Protein AF-A0A813F4R8-F1 (afdb_monomer_lite)

Sequence (358 aa):
MAGTELEFRHISHKTVRDTVDANVLAELEFGLLKRYGQELKIGTQEKAVLLDMGIDTLEARQDPMCLEVVVRSLCHSRSVTADYLKFGERFNIKKNILCIGDVGNVESPWAQLIQPALYLFQKEYNIIWIESPSLGKSPQRWLKYGPALIRGALRYLQVKQVNVFAMGTGGTVLLQLLAESPWMLSATHVVYNLDLPKICKTPPMDMVKVEDVIRENEFQLWLLYYNEIDDADGGFDRSQPGPTVMLDTLAKIQVRAEGERRRGRSHQNYDQILVTDQLNLPNVENVQRVVISKMPLYVFSEPLLDAMSRFFFSQPSVFQDDMHNGIIQGMLDFFQARLAESWKTYKTLRPCLSCAYL

Radius of gyration: 21.31 Å; chains: 1; bounding box: 47×79×48 Å

Organism: Polarella glacialis (NCBI:txid89957)

Structure (mmCIF, N/CA/C/O backbone):
data_AF-A0A813F4R8-F1
#
_entry.id   AF-A0A813F4R8-F1
#
loop_
_atom_site.group_PDB
_atom_site.id
_atom_site.type_symbol
_atom_site.label_atom_id
_atom_site.label_alt_id
_atom_site.label_comp_id
_atom_site.label_asym_id
_atom_site.label_entity_id
_atom_site.label_seq_id
_atom_site.pdbx_PDB_ins_code
_atom_site.Cartn_x
_atom_site.Cartn_y
_atom_site.Cartn_z
_atom_site.occupancy
_atom_site.B_iso_or_equiv
_atom_site.auth_seq_id
_atom_site.auth_comp_id
_atom_site.auth_asym_id
_atom_site.auth_atom_id
_atom_site.pdbx_PDB_model_num
ATOM 1 N N . MET A 1 1 ? -14.732 21.835 -10.109 1.00 35.16 1 MET A N 1
ATOM 2 C CA . MET A 1 1 ? -14.112 21.885 -11.450 1.00 35.16 1 MET A CA 1
ATOM 3 C C . MET A 1 1 ? -14.023 20.459 -11.957 1.00 35.16 1 MET A C 1
ATOM 5 O O . MET A 1 1 ? -13.428 19.645 -11.264 1.00 35.16 1 MET A O 1
ATOM 9 N N . ALA A 1 2 ? -14.670 20.131 -13.078 1.00 34.56 2 ALA A N 1
ATOM 10 C CA . ALA A 1 2 ? -14.491 18.832 -13.720 1.00 34.56 2 ALA A CA 1
ATOM 11 C C . ALA A 1 2 ? -13.055 18.791 -14.259 1.00 34.56 2 ALA A C 1
ATOM 13 O O . ALA A 1 2 ? -12.747 19.456 -15.243 1.00 34.56 2 ALA A O 1
ATOM 14 N N . GLY A 1 3 ? -12.150 18.143 -13.524 1.00 51.91 3 GLY A N 1
ATOM 15 C CA . GLY A 1 3 ? -10.767 17.988 -13.960 1.00 51.91 3 GLY A CA 1
ATOM 16 C C . GLY A 1 3 ? -10.745 17.145 -15.227 1.00 51.91 3 GLY A C 1
ATOM 17 O O . GLY A 1 3 ? -11.364 16.083 -15.252 1.00 51.91 3 GLY A O 1
ATOM 18 N N . THR A 1 4 ? -10.074 17.632 -16.267 1.00 61.94 4 THR A N 1
ATOM 19 C CA . THR A 1 4 ? -9.800 16.872 -17.487 1.00 61.94 4 THR A CA 1
ATOM 20 C C . THR A 1 4 ? -9.170 15.542 -17.086 1.00 61.94 4 THR A C 1
ATOM 22 O O . THR A 1 4 ? -8.160 15.522 -16.379 1.00 61.94 4 THR A O 1
ATOM 25 N N . GLU A 1 5 ? -9.822 14.442 -17.446 1.00 76.31 5 GLU A N 1
ATOM 26 C CA . GLU A 1 5 ? -9.390 13.099 -17.075 1.00 76.31 5 GLU A CA 1
ATOM 27 C C . GLU A 1 5 ? -8.094 12.754 -17.822 1.00 76.31 5 GLU A C 1
ATOM 29 O O . GLU A 1 5 ? -7.940 13.098 -18.991 1.00 76.31 5 GLU A O 1
ATOM 34 N N . LEU A 1 6 ? -7.136 12.129 -17.131 1.00 88.19 6 LEU A N 1
ATOM 35 C CA . LEU A 1 6 ? -5.905 11.646 -17.758 1.00 88.19 6 LEU A CA 1
ATOM 36 C C . LEU A 1 6 ? -6.256 10.519 -18.733 1.00 88.19 6 LEU A C 1
ATOM 38 O O . LEU A 1 6 ? -6.892 9.541 -18.339 1.00 88.19 6 LEU A O 1
ATOM 42 N N . GLU A 1 7 ? -5.804 10.630 -19.977 1.00 92.88 7 GLU A N 1
ATOM 43 C CA . GLU A 1 7 ? -5.956 9.566 -20.967 1.00 92.88 7 GLU A CA 1
ATOM 44 C C . GLU A 1 7 ? -4.832 8.545 -20.806 1.00 92.88 7 GLU A C 1
ATOM 46 O O . GLU A 1 7 ? -3.660 8.917 -20.736 1.00 92.88 7 GLU A O 1
ATOM 51 N N . PHE A 1 8 ? -5.184 7.259 -20.756 1.00 94.25 8 PHE A N 1
ATOM 52 C CA . PHE A 1 8 ? -4.223 6.167 -20.611 1.00 94.25 8 PHE A CA 1
ATOM 53 C C . PHE A 1 8 ? -4.142 5.325 -21.880 1.00 94.25 8 PHE A C 1
ATOM 55 O O . PHE A 1 8 ? -5.161 4.907 -22.432 1.00 94.25 8 PHE A O 1
ATOM 62 N N . ARG A 1 9 ? -2.915 5.023 -22.306 1.00 94.19 9 ARG A N 1
ATOM 63 C CA . ARG A 1 9 ? -2.623 4.116 -23.420 1.00 94.19 9 ARG A CA 1
ATOM 64 C C . ARG A 1 9 ? -1.619 3.054 -22.987 1.00 94.19 9 ARG A C 1
ATOM 66 O O . ARG A 1 9 ? -0.599 3.376 -22.390 1.00 94.19 9 ARG A O 1
ATOM 73 N N . HIS A 1 10 ? -1.870 1.792 -23.331 1.00 93.75 10 HIS A N 1
ATOM 74 C CA . HIS A 1 10 ? -0.889 0.719 -23.137 1.00 93.75 10 HIS A CA 1
ATOM 75 C C . HIS A 1 10 ? 0.253 0.827 -24.147 1.00 93.75 10 HIS A C 1
ATOM 77 O O . HIS A 1 10 ? 0.015 0.986 -25.348 1.00 93.75 10 HIS A O 1
ATOM 83 N N . ILE A 1 11 ? 1.485 0.770 -23.644 1.00 95.19 11 ILE A N 1
ATOM 84 C CA . ILE A 1 11 ? 2.707 0.783 -24.453 1.00 95.19 11 ILE A CA 1
ATOM 85 C C . ILE A 1 11 ? 3.240 -0.640 -24.597 1.00 95.19 11 ILE A C 1
ATOM 87 O O . ILE A 1 11 ? 3.531 -1.079 -25.709 1.00 95.19 11 ILE A O 1
ATOM 91 N N . SER A 1 12 ? 3.407 -1.348 -23.480 1.00 93.31 12 SER A N 1
ATOM 92 C CA . SER A 1 12 ? 4.024 -2.671 -23.472 1.00 93.31 12 SER A CA 1
ATOM 93 C C . SER A 1 12 ? 3.619 -3.493 -22.253 1.00 93.31 12 SER A C 1
ATOM 95 O O . SER A 1 12 ? 3.220 -2.958 -21.219 1.00 93.31 12 SER A O 1
ATOM 97 N N . HIS A 1 13 ? 3.746 -4.810 -22.402 1.00 91.06 13 HIS A N 1
ATOM 98 C CA . HIS A 1 13 ? 3.576 -5.798 -21.345 1.00 91.06 13 HIS A CA 1
ATOM 99 C C . HIS A 1 13 ? 4.784 -6.731 -21.343 1.00 91.06 13 HIS A C 1
ATOM 101 O O . HIS A 1 13 ? 5.221 -7.174 -22.408 1.00 91.06 13 HI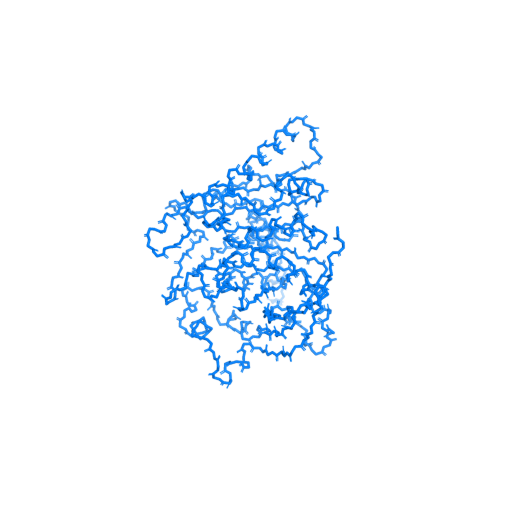S A O 1
ATOM 107 N N . LYS A 1 14 ? 5.302 -7.037 -20.158 1.00 91.75 14 LYS A N 1
ATOM 108 C CA . LYS A 1 14 ? 6.320 -8.066 -19.926 1.00 91.75 14 LYS A CA 1
ATOM 109 C C . LYS A 1 14 ? 6.140 -8.656 -18.535 1.00 91.75 14 LYS A C 1
ATOM 111 O O . LYS A 1 14 ? 5.509 -8.040 -17.683 1.00 91.75 14 LYS A O 1
ATOM 116 N N . THR A 1 15 ? 6.727 -9.808 -18.278 1.00 90.38 15 THR A N 1
ATOM 117 C CA . THR A 1 15 ? 6.846 -10.378 -16.932 1.00 90.38 15 THR A CA 1
ATOM 118 C C . THR A 1 15 ? 8.236 -10.119 -16.349 1.00 90.38 15 THR A C 1
ATOM 120 O O . THR A 1 15 ? 9.166 -9.745 -17.069 1.00 90.38 15 THR A O 1
ATOM 123 N N . VAL A 1 16 ? 8.412 -10.332 -15.041 1.00 88.19 16 VAL A N 1
ATOM 124 C CA . VAL A 1 16 ? 9.757 -10.364 -14.434 1.00 88.19 16 VAL A CA 1
ATOM 125 C C . VAL A 1 16 ? 10.596 -11.490 -15.044 1.00 88.19 16 VAL A C 1
ATOM 127 O O . VAL A 1 16 ? 11.799 -11.347 -15.220 1.00 88.19 16 VAL A O 1
ATOM 130 N N . ARG A 1 17 ? 9.982 -12.614 -15.419 1.00 88.81 17 ARG A N 1
ATOM 131 C CA . ARG A 1 17 ? 10.664 -13.690 -16.143 1.00 88.81 17 ARG A CA 1
ATOM 132 C C . ARG A 1 17 ? 11.246 -13.196 -17.466 1.00 88.81 17 ARG A C 1
ATOM 134 O O . ARG A 1 17 ? 12.426 -13.417 -17.713 1.00 88.81 17 ARG A O 1
ATOM 141 N N . ASP A 1 18 ? 10.474 -12.444 -18.247 1.00 88.31 18 ASP A N 1
ATOM 142 C CA . ASP A 1 18 ? 10.959 -11.882 -19.513 1.00 88.31 18 ASP A CA 1
ATOM 143 C C . ASP A 1 18 ? 12.139 -10.916 -19.300 1.00 88.31 18 ASP A C 1
ATOM 145 O O . ASP A 1 18 ? 13.063 -10.867 -20.114 1.00 88.31 18 ASP A O 1
ATOM 149 N N . THR A 1 19 ? 12.154 -10.151 -18.196 1.00 85.50 19 THR A N 1
ATOM 150 C CA . THR A 1 19 ? 13.291 -9.267 -17.876 1.00 85.50 19 THR A CA 1
ATOM 151 C C . THR A 1 19 ? 14.529 -10.038 -17.418 1.00 85.50 19 THR A C 1
ATOM 153 O O . THR A 1 19 ? 15.645 -9.619 -17.741 1.00 85.50 19 THR A O 1
ATOM 156 N N . VAL A 1 20 ? 14.348 -11.167 -16.720 1.00 82.19 20 VAL A N 1
ATOM 157 C CA . VAL A 1 20 ? 15.424 -12.111 -16.365 1.00 82.19 20 VAL A CA 1
ATOM 158 C C . VAL A 1 20 ? 16.051 -12.695 -17.623 1.00 82.19 20 VAL A C 1
ATOM 160 O O . VAL A 1 20 ? 17.267 -12.617 -17.783 1.00 82.19 20 VAL A O 1
ATOM 163 N N . ASP A 1 21 ? 15.231 -13.233 -18.523 1.00 82.62 21 ASP A N 1
ATOM 164 C CA . ASP A 1 21 ? 15.697 -13.925 -19.726 1.00 82.62 21 ASP A CA 1
ATOM 165 C C . ASP A 1 21 ? 16.421 -12.969 -20.688 1.00 82.62 21 ASP A C 1
ATOM 167 O O . ASP A 1 21 ? 17.386 -13.349 -21.353 1.00 82.62 21 ASP A O 1
ATOM 171 N N . ALA A 1 22 ? 16.025 -11.694 -20.699 1.00 82.38 22 ALA A N 1
ATOM 172 C CA . ALA A 1 22 ? 16.700 -10.642 -21.451 1.00 82.38 22 ALA A CA 1
ATOM 173 C C . ALA A 1 22 ? 17.998 -10.118 -20.790 1.00 82.38 22 ALA A C 1
ATOM 175 O O . ALA A 1 22 ? 18.673 -9.275 -21.380 1.00 82.38 22 ALA A O 1
ATOM 176 N N . ASN A 1 23 ? 18.363 -10.584 -19.586 1.00 72.75 23 ASN A N 1
ATOM 177 C CA . ASN A 1 23 ? 19.458 -10.052 -18.757 1.00 72.75 23 ASN A CA 1
ATOM 178 C C . ASN A 1 23 ? 19.343 -8.541 -18.461 1.00 72.75 23 ASN A C 1
ATOM 180 O O . ASN A 1 23 ? 20.350 -7.841 -18.363 1.00 72.75 23 ASN A O 1
ATOM 184 N N . VAL A 1 24 ? 18.118 -8.029 -18.295 1.00 71.38 24 VAL A N 1
ATOM 185 C CA . VAL A 1 24 ? 17.837 -6.601 -18.015 1.00 71.38 24 VAL A CA 1
ATOM 186 C C . VAL A 1 24 ? 17.332 -6.401 -16.578 1.00 71.38 24 VAL A C 1
ATOM 188 O O . VAL A 1 24 ? 16.624 -5.443 -16.278 1.00 71.38 24 VAL A O 1
ATOM 191 N N . LEU A 1 25 ? 17.661 -7.317 -15.666 1.00 63.00 25 LEU A N 1
ATOM 192 C CA . LEU A 1 25 ? 17.233 -7.217 -14.271 1.00 63.00 25 LEU A CA 1
ATOM 193 C C . LEU A 1 25 ? 17.867 -6.015 -13.580 1.00 63.00 25 LEU A C 1
ATOM 195 O O . LEU A 1 25 ? 19.088 -5.845 -13.592 1.00 63.00 25 LEU A O 1
ATOM 199 N N . ALA A 1 26 ? 17.039 -5.238 -12.885 1.00 70.44 26 ALA A N 1
ATOM 200 C CA . ALA A 1 26 ? 17.556 -4.310 -11.894 1.00 70.44 26 ALA A CA 1
ATOM 201 C C . ALA A 1 26 ? 18.269 -5.099 -10.776 1.00 70.44 26 ALA A C 1
ATOM 203 O O . ALA A 1 26 ? 17.844 -6.199 -10.412 1.00 70.44 26 ALA A O 1
ATOM 204 N N . GLU A 1 27 ? 19.331 -4.530 -10.197 1.00 72.69 27 GLU A N 1
ATOM 205 C CA . GLU A 1 27 ? 20.126 -5.158 -9.124 1.00 72.69 27 GLU A CA 1
ATOM 206 C C . GLU A 1 27 ? 19.245 -5.677 -7.974 1.00 72.69 27 GLU A C 1
ATOM 208 O O . GLU A 1 27 ? 19.459 -6.773 -7.452 1.00 72.69 27 GLU A O 1
ATOM 213 N N . LEU A 1 28 ? 18.196 -4.921 -7.643 1.00 74.81 28 LEU A N 1
ATOM 214 C CA . LEU A 1 28 ? 17.198 -5.295 -6.651 1.00 74.81 28 LEU A CA 1
ATOM 215 C C . LEU A 1 28 ? 16.450 -6.584 -7.016 1.00 74.81 28 LEU A C 1
ATOM 217 O O . LEU A 1 28 ? 16.366 -7.490 -6.194 1.00 74.81 28 LEU A O 1
ATOM 221 N N . GLU A 1 29 ? 15.907 -6.682 -8.230 1.00 76.06 29 GLU A N 1
ATOM 222 C CA . GLU A 1 29 ? 15.118 -7.839 -8.676 1.00 76.06 29 GLU A CA 1
ATOM 223 C C . GLU A 1 29 ? 15.982 -9.107 -8.706 1.00 76.06 29 GLU A C 1
ATOM 225 O O . GLU A 1 29 ? 15.568 -10.169 -8.233 1.00 76.06 29 GLU A O 1
ATOM 230 N N . PHE A 1 30 ? 17.230 -8.980 -9.169 1.00 75.81 30 PHE A N 1
ATOM 231 C CA . PHE A 1 30 ? 18.213 -10.056 -9.081 1.00 75.81 30 PHE A CA 1
ATOM 232 C C . PHE A 1 30 ? 18.488 -10.454 -7.624 1.00 75.81 30 PHE A C 1
ATOM 234 O O . PHE A 1 30 ? 18.492 -11.642 -7.285 1.00 75.81 30 PHE A O 1
ATOM 241 N N . GLY A 1 31 ? 18.674 -9.463 -6.748 1.00 77.19 31 GLY A N 1
ATOM 242 C CA . GLY A 1 31 ? 18.866 -9.655 -5.318 1.00 77.19 31 GLY A CA 1
ATOM 243 C C . GLY A 1 31 ? 17.728 -10.449 -4.676 1.00 77.19 31 GLY A C 1
ATOM 244 O O . GLY A 1 31 ? 17.996 -11.455 -4.016 1.00 77.19 31 GLY A O 1
ATOM 245 N N . LEU A 1 32 ? 16.475 -10.048 -4.914 1.00 80.19 32 LEU A N 1
ATOM 246 C CA . LEU A 1 32 ? 15.274 -10.721 -4.402 1.00 80.19 32 LEU A CA 1
ATOM 247 C C . LEU A 1 32 ? 15.216 -12.195 -4.838 1.00 80.19 32 LEU A C 1
ATOM 249 O O . LEU A 1 32 ? 14.932 -13.087 -4.036 1.00 80.19 32 LEU A O 1
ATOM 253 N N . LEU A 1 33 ? 15.525 -12.472 -6.107 1.00 78.38 33 LEU A N 1
ATOM 254 C CA . LEU A 1 33 ? 15.422 -13.817 -6.674 1.00 78.38 33 LEU A CA 1
ATOM 255 C C . LEU A 1 33 ? 16.577 -14.739 -6.259 1.00 78.38 33 LEU A C 1
ATOM 257 O O . LEU A 1 33 ? 16.370 -15.941 -6.048 1.00 78.38 33 LEU A O 1
ATOM 261 N N . LYS A 1 34 ? 17.801 -14.218 -6.140 1.00 76.00 34 LYS A N 1
ATOM 262 C CA . LYS A 1 34 ? 19.007 -15.052 -6.005 1.00 76.00 34 LYS A CA 1
ATOM 263 C C . LYS A 1 34 ? 19.684 -14.971 -4.647 1.00 76.00 34 LYS A C 1
ATOM 265 O O . LYS A 1 34 ? 20.098 -16.015 -4.151 1.00 76.00 34 LYS A O 1
ATOM 270 N N . ARG A 1 35 ? 19.805 -13.780 -4.061 1.00 78.06 35 ARG A N 1
ATOM 271 C CA . ARG A 1 35 ? 20.709 -13.543 -2.927 1.00 78.06 35 ARG A CA 1
ATOM 272 C C . ARG A 1 35 ? 19.983 -13.401 -1.599 1.00 78.06 35 ARG A C 1
ATOM 274 O O . ARG A 1 35 ? 20.417 -14.013 -0.639 1.00 78.06 35 ARG A O 1
ATOM 281 N N . TYR A 1 36 ? 18.879 -12.659 -1.579 1.00 81.50 36 TYR A N 1
ATOM 282 C CA . TYR A 1 36 ? 18.262 -12.185 -0.338 1.00 81.50 36 TYR A CA 1
ATOM 283 C C . TYR A 1 36 ? 16.968 -12.913 0.045 1.00 81.50 36 TYR A C 1
ATOM 285 O O . TYR A 1 36 ? 16.205 -12.474 0.902 1.00 81.50 36 TYR A O 1
ATOM 293 N N . GLY A 1 37 ? 16.664 -14.018 -0.643 1.00 81.56 37 GLY A N 1
ATOM 294 C CA . GLY A 1 37 ? 15.405 -14.731 -0.441 1.00 81.56 37 GLY A CA 1
ATOM 295 C C . GLY A 1 37 ? 15.259 -15.287 0.977 1.00 81.56 37 GLY A C 1
ATOM 296 O O . GLY A 1 37 ? 14.157 -15.290 1.508 1.00 81.56 37 GLY A O 1
ATOM 297 N N . GLN A 1 38 ? 16.353 -15.721 1.611 1.00 83.75 38 GLN A N 1
ATOM 298 C CA . GLN A 1 38 ? 16.294 -16.240 2.980 1.00 83.75 38 GLN A CA 1
ATOM 299 C C . GLN A 1 38 ? 16.033 -15.122 3.992 1.00 83.75 38 GLN A C 1
ATOM 301 O O . GLN A 1 38 ? 15.130 -15.267 4.813 1.00 83.75 38 GLN A O 1
ATOM 306 N N . GLU A 1 39 ? 16.747 -13.997 3.890 1.00 84.62 39 GLU A N 1
ATOM 307 C CA . GLU A 1 39 ? 16.558 -12.838 4.769 1.00 84.62 39 GLU A CA 1
ATOM 308 C C . GLU A 1 39 ? 15.140 -12.271 4.654 1.00 84.62 39 GLU A C 1
ATOM 310 O O . GLU A 1 39 ? 14.552 -11.863 5.650 1.00 84.62 39 GLU A O 1
ATOM 315 N N . LEU A 1 40 ? 14.556 -12.307 3.453 1.00 84.31 40 LEU A N 1
ATOM 316 C CA . LEU A 1 40 ? 13.206 -11.804 3.194 1.00 84.31 40 LEU A CA 1
ATOM 317 C C . LEU A 1 40 ? 12.098 -12.845 3.382 1.00 84.31 40 LEU A C 1
ATOM 319 O O . LEU A 1 40 ? 10.936 -12.539 3.122 1.00 84.31 40 LEU A O 1
ATOM 323 N N . LYS A 1 41 ? 12.430 -14.074 3.799 1.00 88.00 41 LYS A N 1
ATOM 324 C CA . LYS A 1 41 ? 11.481 -15.200 3.894 1.00 88.00 41 LYS A CA 1
ATOM 325 C C . LYS A 1 41 ? 10.730 -15.467 2.573 1.00 88.00 41 LYS A C 1
ATOM 327 O O . LYS A 1 41 ? 9.569 -15.866 2.571 1.00 88.00 41 LYS A O 1
ATOM 332 N N . ILE A 1 42 ? 11.401 -15.251 1.442 1.00 87.50 42 ILE A N 1
ATOM 333 C CA . ILE A 1 42 ? 10.930 -15.519 0.079 1.00 87.50 42 ILE A CA 1
ATOM 334 C C . ILE A 1 42 ? 11.531 -16.859 -0.376 1.00 87.50 42 ILE A C 1
ATOM 336 O O . ILE A 1 42 ? 12.691 -16.947 -0.803 1.00 87.50 42 ILE A O 1
ATOM 340 N N . GLY A 1 43 ? 10.730 -17.918 -0.269 1.00 88.94 43 GLY A N 1
ATOM 341 C CA . GLY A 1 43 ? 11.082 -19.275 -0.669 1.00 88.94 43 GLY A CA 1
ATOM 342 C C . GLY A 1 43 ? 10.935 -19.524 -2.171 1.00 88.94 43 GLY A C 1
ATOM 343 O O . GLY A 1 43 ? 10.722 -18.622 -2.981 1.00 88.94 43 GLY A O 1
ATOM 344 N N . THR A 1 44 ? 11.078 -20.786 -2.576 1.00 88.44 44 THR A N 1
ATOM 345 C CA . THR A 1 44 ? 11.015 -21.186 -3.993 1.00 88.44 44 THR A CA 1
ATOM 346 C C . THR A 1 44 ? 9.657 -20.876 -4.624 1.00 88.44 44 THR A C 1
ATOM 348 O O . THR A 1 44 ? 9.602 -20.442 -5.774 1.00 88.44 44 THR A O 1
ATOM 351 N N . GLN A 1 45 ? 8.567 -21.071 -3.879 1.00 87.88 45 GLN A N 1
ATOM 352 C CA . GLN A 1 45 ? 7.215 -20.815 -4.370 1.00 87.88 45 GLN A CA 1
ATOM 353 C C . GLN A 1 45 ? 6.972 -19.316 -4.575 1.00 87.88 45 GLN A C 1
ATOM 355 O O . GLN A 1 45 ? 6.440 -18.912 -5.606 1.00 87.88 45 GLN A O 1
ATOM 360 N N . GLU A 1 46 ? 7.403 -18.483 -3.631 1.00 90.00 46 GLU A N 1
ATOM 361 C CA . GLU A 1 46 ? 7.282 -17.028 -3.715 1.00 90.00 46 GLU A CA 1
ATOM 362 C C . GLU A 1 46 ? 8.118 -16.469 -4.871 1.00 90.00 46 GLU A C 1
ATOM 364 O O . GLU A 1 46 ? 7.658 -15.584 -5.587 1.00 90.00 46 GLU A O 1
ATOM 369 N N . LYS A 1 47 ? 9.311 -17.027 -5.114 1.00 89.19 47 LYS A N 1
ATOM 370 C CA . LYS A 1 47 ? 10.135 -16.670 -6.280 1.00 89.19 47 LYS A CA 1
ATOM 371 C C . LYS A 1 47 ? 9.451 -17.016 -7.595 1.00 89.19 47 LYS A C 1
ATOM 373 O O . LYS A 1 47 ? 9.517 -16.219 -8.524 1.00 89.19 47 LYS A O 1
ATOM 378 N N . ALA A 1 48 ? 8.802 -18.177 -7.683 1.00 87.75 48 ALA A N 1
ATOM 379 C CA . ALA A 1 48 ? 8.055 -18.559 -8.879 1.00 87.75 48 ALA A CA 1
ATOM 380 C C . ALA A 1 48 ? 6.917 -17.567 -9.162 1.00 87.75 48 ALA A C 1
ATOM 382 O O . ALA A 1 48 ? 6.799 -17.092 -10.284 1.00 87.75 48 ALA A O 1
ATOM 383 N N . VAL A 1 49 ? 6.165 -17.178 -8.126 1.00 89.31 49 VAL A N 1
ATOM 384 C CA . VAL A 1 49 ? 5.137 -16.128 -8.222 1.00 89.31 49 VAL A CA 1
ATOM 385 C C . VAL A 1 49 ? 5.740 -14.794 -8.666 1.00 89.31 49 VAL A C 1
ATOM 387 O O . VAL A 1 49 ? 5.186 -14.134 -9.537 1.00 89.31 49 VAL A O 1
ATOM 390 N N . LEU A 1 50 ? 6.878 -14.394 -8.093 1.00 89.38 50 LEU A N 1
ATOM 391 C CA . LEU A 1 50 ? 7.524 -13.126 -8.431 1.00 89.38 50 LEU A CA 1
ATOM 392 C C . LEU A 1 50 ? 7.975 -13.077 -9.896 1.00 89.38 50 LEU A C 1
ATOM 394 O O . LEU A 1 50 ? 7.853 -12.033 -10.526 1.00 89.38 50 LEU A O 1
ATOM 398 N N . LEU A 1 51 ? 8.464 -14.194 -10.442 1.00 89.06 51 LEU A N 1
ATOM 399 C CA . LEU A 1 51 ? 8.829 -14.300 -11.859 1.00 89.06 51 LEU A CA 1
ATOM 400 C C . LEU A 1 51 ? 7.627 -14.070 -12.785 1.00 89.06 51 LEU A C 1
ATOM 402 O O . LEU A 1 51 ? 7.791 -13.514 -13.867 1.00 89.06 51 LEU A O 1
ATOM 406 N N . ASP A 1 52 ? 6.430 -14.442 -12.346 1.00 89.00 52 ASP A N 1
ATOM 407 C CA . ASP A 1 52 ? 5.198 -14.295 -13.124 1.00 89.00 52 ASP A CA 1
ATOM 408 C C . ASP A 1 52 ? 4.514 -12.930 -12.904 1.00 89.00 52 ASP A C 1
ATOM 410 O O . ASP A 1 52 ? 3.448 -12.664 -13.463 1.00 89.00 52 ASP A O 1
ATOM 414 N N . MET A 1 53 ? 5.128 -12.032 -12.121 1.00 92.00 53 MET A N 1
ATOM 415 C CA . MET A 1 53 ? 4.639 -10.667 -11.942 1.00 92.00 53 MET A CA 1
ATOM 416 C C . MET A 1 53 ? 4.635 -9.924 -13.278 1.00 92.00 53 MET A C 1
ATOM 418 O O . MET A 1 53 ? 5.676 -9.758 -13.917 1.00 92.00 53 MET A O 1
ATOM 422 N N . GLY A 1 54 ? 3.454 -9.446 -13.670 1.00 91.62 54 GLY A N 1
ATOM 423 C CA . GLY A 1 54 ? 3.272 -8.613 -14.850 1.00 91.62 54 GLY A CA 1
ATOM 424 C C . GLY A 1 54 ? 3.800 -7.204 -14.609 1.00 91.62 54 GLY A C 1
ATOM 425 O O . GLY A 1 54 ? 3.646 -6.650 -13.520 1.00 91.62 54 GLY A O 1
ATOM 426 N N . ILE A 1 55 ? 4.411 -6.629 -15.635 1.00 92.81 55 ILE A N 1
ATOM 427 C CA . ILE A 1 55 ? 4.933 -5.269 -15.691 1.00 92.81 55 ILE A CA 1
ATOM 428 C C . ILE A 1 55 ? 4.353 -4.633 -16.954 1.00 92.81 55 ILE A C 1
ATOM 430 O O . ILE A 1 55 ? 4.813 -4.887 -18.070 1.00 92.81 55 ILE A O 1
ATOM 434 N N . ASP A 1 56 ? 3.330 -3.810 -16.768 1.00 93.06 56 ASP A N 1
ATOM 435 C CA . ASP A 1 56 ? 2.708 -3.031 -17.828 1.00 93.06 56 ASP A CA 1
ATOM 436 C C . ASP A 1 56 ? 3.259 -1.607 -17.815 1.00 93.06 56 ASP A C 1
ATOM 438 O O . ASP A 1 56 ? 3.264 -0.935 -16.780 1.00 93.06 56 ASP A O 1
ATOM 442 N N . THR A 1 57 ? 3.692 -1.123 -18.976 1.00 95.62 57 THR A N 1
ATOM 443 C CA . THR A 1 57 ? 4.032 0.287 -19.168 1.00 95.62 57 THR A CA 1
ATOM 444 C C . THR A 1 57 ? 2.855 0.981 -19.840 1.00 95.62 57 THR A C 1
ATOM 446 O O . THR A 1 57 ? 2.435 0.616 -20.942 1.00 95.62 57 THR A O 1
ATOM 449 N N . LEU A 1 58 ? 2.319 1.993 -19.166 1.00 95.62 58 LEU A N 1
ATOM 450 C CA . LEU A 1 58 ? 1.237 2.843 -19.636 1.00 95.62 58 LEU A CA 1
ATOM 451 C C . LEU A 1 58 ? 1.751 4.262 -19.885 1.00 95.62 58 LEU A C 1
ATOM 453 O O . LEU A 1 58 ? 2.667 4.750 -19.225 1.00 95.62 58 LEU A O 1
ATOM 457 N N . GLU A 1 59 ? 1.107 4.943 -20.816 1.00 95.81 59 GLU A N 1
ATOM 458 C CA . GLU A 1 59 ? 1.288 6.359 -21.091 1.00 95.81 59 GLU A CA 1
ATOM 459 C C . GLU A 1 59 ? 0.083 7.123 -20.545 1.00 95.81 59 GLU A C 1
ATOM 461 O O . GLU A 1 59 ? -1.040 6.849 -20.961 1.00 95.81 59 GLU A O 1
ATOM 466 N N . ALA A 1 60 ? 0.306 8.067 -19.631 1.00 94.56 60 ALA A N 1
ATOM 467 C CA . ALA A 1 60 ? -0.717 8.966 -19.107 1.00 94.56 60 ALA A CA 1
ATOM 468 C C . ALA A 1 60 ? -0.569 10.352 -19.750 1.00 94.56 60 ALA A C 1
ATOM 470 O O . ALA A 1 60 ? 0.476 10.996 -19.607 1.00 94.56 60 ALA A O 1
ATOM 471 N N . ARG A 1 61 ? -1.608 10.826 -20.442 1.00 92.75 61 ARG A N 1
ATOM 472 C CA . ARG A 1 61 ? -1.603 12.093 -21.186 1.00 92.75 61 ARG A CA 1
ATOM 473 C C . ARG A 1 61 ? -2.632 13.085 -20.651 1.00 92.75 61 ARG A C 1
ATOM 475 O O . ARG A 1 61 ? -3.787 12.742 -20.417 1.00 92.75 61 ARG A O 1
ATOM 482 N N . GLN A 1 62 ? -2.196 14.331 -20.504 1.00 87.12 62 GLN A N 1
ATOM 483 C CA . GLN A 1 62 ? -3.029 15.516 -20.308 1.00 87.12 62 GLN A CA 1
ATOM 484 C C . GLN A 1 62 ? -2.267 16.711 -20.883 1.00 87.12 62 GLN A C 1
ATOM 486 O O . GLN A 1 62 ? -1.338 17.188 -20.244 1.00 87.12 62 GLN A O 1
ATOM 491 N N . ASP A 1 63 ? -2.627 17.168 -22.084 1.00 78.88 63 ASP A N 1
ATOM 492 C CA . ASP A 1 63 ? -1.883 18.180 -22.856 1.00 78.88 63 ASP A CA 1
ATOM 493 C C . ASP A 1 63 ? -1.442 19.393 -21.997 1.00 78.88 63 ASP A C 1
ATOM 495 O O . ASP A 1 63 ? -2.296 20.006 -21.345 1.00 78.88 63 ASP A O 1
ATOM 499 N N . PRO A 1 64 ? -0.134 19.741 -21.925 1.00 84.31 64 PRO A N 1
ATOM 500 C CA . PRO A 1 64 ? 1.034 19.182 -22.638 1.00 84.31 64 PRO A CA 1
ATOM 501 C C . PRO A 1 64 ? 1.814 18.093 -21.876 1.00 84.31 64 PRO A C 1
ATOM 503 O O . PRO A 1 64 ? 2.932 17.732 -22.245 1.00 84.31 64 PRO A O 1
ATOM 506 N N . MET A 1 65 ? 1.276 17.588 -20.771 1.00 85.12 65 MET A N 1
ATOM 507 C CA . MET A 1 65 ? 1.905 16.579 -19.925 1.00 85.12 65 MET A CA 1
ATOM 508 C C . MET A 1 65 ? 1.748 15.168 -20.509 1.00 85.12 65 MET A C 1
ATOM 510 O O . MET A 1 65 ? 0.641 14.711 -20.793 1.00 85.12 65 MET A O 1
ATOM 514 N N . CYS A 1 66 ? 2.866 14.450 -20.610 1.00 90.62 66 CYS A N 1
ATOM 515 C CA . CYS A 1 66 ? 2.913 13.028 -20.933 1.00 90.62 66 CYS A CA 1
ATOM 516 C C . CYS A 1 66 ? 3.816 12.323 -19.917 1.00 90.62 66 CYS A C 1
ATOM 518 O O . CYS A 1 66 ? 4.975 12.710 -19.747 1.00 90.62 66 CYS A O 1
ATOM 520 N N . LEU A 1 67 ? 3.28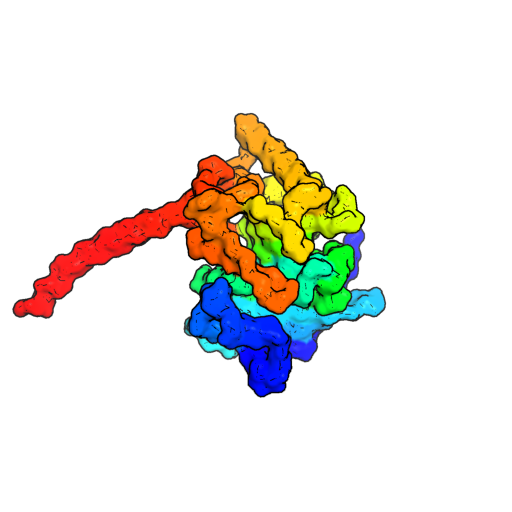2 11.331 -19.207 1.00 93.06 67 LEU A N 1
ATOM 521 C CA . LEU A 1 67 ? 3.986 10.607 -18.153 1.00 93.06 67 LEU A CA 1
ATOM 522 C C . LEU A 1 67 ? 3.971 9.111 -18.434 1.00 93.06 67 LEU A C 1
ATOM 524 O O . LEU A 1 67 ? 2.936 8.539 -18.760 1.00 93.06 67 LEU A O 1
ATOM 528 N N . GLU A 1 68 ? 5.115 8.470 -18.227 1.00 94.94 68 GLU A N 1
ATOM 529 C CA . GLU A 1 68 ? 5.179 7.017 -18.145 1.00 94.94 68 GLU A CA 1
ATOM 530 C C . GLU A 1 68 ? 4.692 6.560 -16.764 1.00 94.94 68 GLU A C 1
ATOM 532 O O . GLU A 1 68 ? 5.101 7.102 -15.726 1.00 94.94 68 GLU A O 1
ATOM 537 N N . VAL A 1 69 ? 3.814 5.562 -16.762 1.00 95.06 69 VAL A N 1
ATOM 538 C CA . VAL A 1 69 ? 3.274 4.907 -15.573 1.00 95.06 69 VAL A CA 1
ATOM 539 C C . VAL A 1 69 ? 3.582 3.424 -15.680 1.00 95.06 69 VAL A C 1
ATOM 541 O O . VAL A 1 69 ? 3.203 2.771 -16.646 1.00 95.06 69 VAL A O 1
ATOM 544 N N . VAL A 1 70 ? 4.262 2.886 -14.677 1.00 94.81 70 VAL A N 1
ATOM 545 C CA . VAL A 1 70 ? 4.568 1.461 -14.581 1.00 94.81 70 VAL A CA 1
ATOM 546 C C . VAL A 1 70 ? 3.581 0.832 -13.612 1.00 94.81 70 VAL A C 1
ATOM 548 O O . VAL A 1 70 ? 3.496 1.230 -12.448 1.00 94.81 70 VAL A O 1
ATOM 551 N N . VAL A 1 71 ? 2.842 -0.162 -14.093 1.00 95.31 71 VAL A N 1
ATOM 552 C CA . VAL A 1 71 ? 1.953 -0.984 -13.279 1.00 95.31 71 VAL A CA 1
ATOM 553 C C . VAL A 1 71 ? 2.599 -2.346 -13.100 1.00 95.31 71 VAL A C 1
ATOM 555 O O . VAL A 1 71 ? 2.814 -3.067 -14.071 1.00 95.31 71 VAL A O 1
ATOM 558 N N . ARG A 1 72 ? 2.892 -2.719 -11.853 1.00 94.69 72 ARG A N 1
ATOM 559 C CA . ARG A 1 72 ? 3.269 -4.100 -11.522 1.00 94.69 72 ARG A CA 1
ATOM 560 C C . ARG A 1 72 ? 2.061 -4.818 -10.960 1.00 94.69 72 ARG A C 1
ATOM 562 O O . ARG A 1 72 ? 1.336 -4.238 -10.153 1.00 94.69 72 ARG A O 1
ATOM 569 N N . SER A 1 73 ? 1.830 -6.059 -11.372 1.00 94.75 73 SER A N 1
ATOM 570 C CA . SER A 1 73 ? 0.661 -6.798 -10.908 1.00 94.75 73 SER A CA 1
ATOM 571 C C . SER A 1 73 ? 0.892 -8.295 -10.729 1.00 94.75 73 SER A C 1
ATOM 573 O O . SER A 1 73 ? 1.529 -8.965 -11.540 1.00 94.75 73 SER A O 1
ATOM 575 N N . LEU A 1 74 ? 0.313 -8.823 -9.652 1.00 93.12 74 LEU A N 1
ATOM 576 C CA . LEU A 1 74 ? 0.124 -10.248 -9.399 1.00 93.12 74 LEU A CA 1
ATOM 577 C C . LEU A 1 74 ? -1.382 -10.510 -9.434 1.00 93.12 74 LEU A C 1
ATOM 579 O O . LEU A 1 74 ? -2.065 -10.378 -8.420 1.00 93.12 74 LEU A O 1
ATOM 583 N N . CYS A 1 75 ? -1.914 -10.781 -10.626 1.00 87.06 75 CYS A N 1
ATOM 584 C CA . CYS A 1 75 ? -3.361 -10.915 -10.867 1.00 87.06 75 CYS A CA 1
ATOM 585 C C . CYS A 1 75 ? -3.730 -12.187 -11.649 1.00 87.06 75 CYS A C 1
ATOM 587 O O . CYS A 1 75 ? -4.846 -12.323 -12.151 1.00 87.06 75 CYS A O 1
ATOM 589 N N . HIS A 1 76 ? -2.790 -13.121 -11.795 1.00 76.50 76 HIS A N 1
ATOM 590 C CA . HIS A 1 76 ? -3.041 -14.388 -12.471 1.00 76.50 76 HIS A CA 1
ATOM 591 C C . HIS A 1 76 ? -3.707 -15.394 -11.518 1.00 76.50 76 HIS A C 1
ATOM 593 O O . HIS A 1 76 ? -3.448 -15.431 -10.311 1.00 76.50 76 HIS A O 1
ATOM 599 N N . SER A 1 77 ? -4.585 -16.237 -12.060 1.00 63.00 77 SER A N 1
ATOM 600 C CA . SER A 1 77 ? -5.137 -17.358 -11.300 1.00 63.00 77 SER A CA 1
ATOM 601 C C . SER A 1 77 ? -4.070 -18.439 -11.115 1.00 63.00 77 SER A C 1
ATOM 603 O O . SER A 1 77 ? -3.314 -18.730 -12.037 1.00 63.00 77 SER A O 1
ATOM 605 N N . ARG A 1 78 ? -4.014 -19.061 -9.932 1.00 58.31 78 ARG A N 1
ATOM 606 C CA . ARG A 1 78 ? -3.146 -20.227 -9.671 1.00 58.31 78 ARG A CA 1
ATOM 607 C C . ARG A 1 78 ? -3.677 -21.511 -10.316 1.00 58.31 78 ARG A C 1
ATOM 609 O O . ARG A 1 78 ? -2.929 -22.468 -10.474 1.00 58.31 78 ARG A O 1
ATOM 616 N N . SER A 1 79 ? -4.968 -21.536 -10.639 1.00 48.66 79 SER A N 1
ATOM 617 C CA . SER A 1 79 ? -5.729 -22.731 -11.021 1.00 48.66 79 SER A CA 1
ATOM 618 C C . SER A 1 79 ? -6.400 -22.624 -12.392 1.00 48.66 79 SER A C 1
ATOM 620 O O . SER A 1 79 ? -7.011 -23.588 -12.844 1.00 48.66 79 SER A O 1
ATOM 622 N N . VAL A 1 80 ? -6.290 -21.475 -13.065 1.00 47.81 80 VAL A N 1
ATOM 623 C CA . VAL A 1 80 ? -6.872 -21.241 -14.392 1.00 47.81 80 VAL A CA 1
ATOM 624 C C . VAL A 1 80 ? -5.749 -20.834 -15.334 1.00 47.81 80 VAL A C 1
ATOM 626 O O . VAL A 1 80 ? -5.021 -19.887 -15.046 1.00 47.81 80 VAL A O 1
ATOM 629 N N . THR A 1 81 ? -5.617 -21.538 -16.458 1.00 47.91 81 THR A N 1
ATOM 630 C CA . THR A 1 81 ? -4.786 -21.112 -17.592 1.00 47.91 81 THR A CA 1
ATOM 631 C C . THR A 1 81 ? -5.127 -19.665 -17.938 1.00 47.91 81 THR A C 1
ATOM 633 O O . THR A 1 81 ? -6.281 -19.360 -18.246 1.00 47.91 81 THR A O 1
ATOM 636 N N . ALA A 1 82 ? -4.130 -18.779 -17.861 1.00 51.78 82 ALA A N 1
ATOM 637 C CA . ALA A 1 82 ? -4.255 -17.329 -18.032 1.00 51.78 82 ALA A CA 1
ATOM 638 C C . ALA A 1 82 ? -4.884 -16.894 -19.378 1.00 51.78 82 ALA A C 1
ATOM 640 O O . ALA A 1 82 ? -5.275 -15.736 -19.536 1.00 51.78 82 ALA A O 1
ATOM 641 N N . ASP A 1 83 ? -5.035 -17.830 -20.315 1.00 51.50 83 ASP A N 1
ATOM 642 C CA . ASP A 1 83 ? -5.401 -17.606 -21.712 1.00 51.50 83 ASP A CA 1
ATOM 643 C C . ASP A 1 83 ? -6.886 -17.292 -21.971 1.00 51.50 83 ASP A C 1
ATOM 645 O O . ASP A 1 83 ? -7.223 -16.875 -23.076 1.00 51.50 83 ASP A O 1
ATOM 649 N N . TYR A 1 84 ? -7.786 -17.429 -20.986 1.00 61.47 84 TYR A N 1
ATOM 650 C CA . TYR A 1 84 ? -9.234 -17.240 -21.218 1.00 61.47 84 TYR A CA 1
ATOM 651 C C . TYR A 1 84 ? -9.835 -15.935 -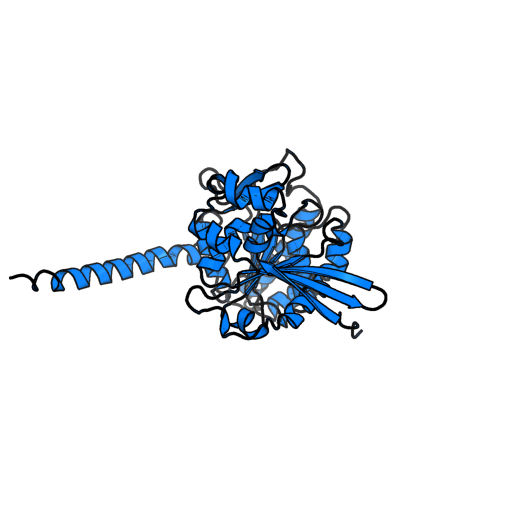20.680 1.00 61.47 84 TYR A C 1
ATOM 653 O O . TYR A 1 84 ? -10.970 -15.614 -21.028 1.00 61.47 84 TYR A O 1
ATOM 661 N N . LEU A 1 85 ? -9.117 -15.172 -19.848 1.00 66.44 85 LEU A N 1
ATOM 662 C CA . LEU A 1 85 ? -9.655 -13.944 -19.248 1.00 66.44 85 LEU A CA 1
ATOM 663 C C . LEU A 1 85 ? -9.262 -12.704 -20.052 1.00 66.44 85 LEU A C 1
ATOM 665 O O . LEU A 1 85 ? -8.071 -12.451 -20.289 1.00 66.44 85 LEU A O 1
ATOM 669 N N . LYS A 1 86 ? -10.258 -11.876 -20.393 1.00 73.44 86 LYS A N 1
ATOM 670 C CA . LYS A 1 86 ? -10.023 -10.540 -20.960 1.00 73.44 86 LYS A CA 1
ATOM 671 C C . LYS A 1 86 ? -9.258 -9.679 -19.958 1.00 73.44 86 LYS A C 1
ATOM 673 O O . LYS A 1 86 ? -9.370 -9.865 -18.750 1.00 73.44 86 LYS A O 1
ATOM 678 N N . PHE A 1 87 ? -8.519 -8.688 -20.454 1.00 73.25 87 PHE A N 1
ATOM 679 C CA . PHE A 1 87 ? -7.651 -7.831 -19.638 1.00 73.25 87 PHE A CA 1
ATOM 680 C C . PHE A 1 87 ? -8.340 -7.263 -18.379 1.00 73.25 87 PHE A C 1
ATOM 682 O O . PHE A 1 87 ? -7.834 -7.454 -17.277 1.00 73.25 87 PHE A O 1
ATOM 689 N N . GLY A 1 88 ? -9.532 -6.670 -18.513 1.00 70.62 88 GLY A N 1
ATOM 690 C CA . GLY A 1 88 ? -10.289 -6.128 -17.373 1.00 70.62 88 GLY A CA 1
ATOM 691 C C . GLY A 1 88 ? -10.907 -7.183 -16.444 1.00 70.62 88 GLY A C 1
ATOM 692 O O . GLY A 1 88 ? -11.192 -6.902 -15.282 1.00 70.62 88 GLY A O 1
ATOM 693 N N . GLU A 1 89 ? -11.092 -8.423 -16.904 1.00 79.75 89 GLU A N 1
ATOM 694 C CA . GLU A 1 89 ? -11.642 -9.505 -16.073 1.00 79.75 89 GLU A CA 1
ATOM 695 C C . GLU A 1 89 ? -10.604 -10.002 -15.060 1.00 79.75 89 GLU A C 1
ATOM 697 O O . GLU A 1 89 ? -10.961 -10.347 -13.935 1.00 79.75 89 GLU A O 1
ATOM 702 N N . ARG A 1 90 ? -9.313 -9.954 -15.416 1.00 83.06 90 ARG A N 1
ATOM 703 C CA . ARG A 1 90 ? -8.189 -10.424 -14.584 1.00 83.06 90 ARG A CA 1
ATOM 704 C C . ARG A 1 90 ? -8.116 -9.718 -13.233 1.00 83.06 90 ARG A C 1
ATOM 706 O O . ARG A 1 90 ? -7.865 -10.351 -12.215 1.00 83.06 90 ARG A O 1
ATOM 713 N N . PHE A 1 91 ? -8.396 -8.421 -13.200 1.00 88.06 91 PHE A N 1
ATOM 714 C CA . PHE A 1 91 ? -8.379 -7.652 -11.958 1.00 88.06 91 PHE A CA 1
ATOM 715 C C . PHE A 1 91 ? -9.639 -7.848 -11.111 1.00 88.06 91 PHE A C 1
ATOM 717 O O . PHE A 1 91 ? -9.671 -7.446 -9.958 1.00 88.06 91 PHE A O 1
ATOM 724 N N . ASN A 1 92 ? -10.686 -8.481 -11.637 1.00 85.69 92 ASN A N 1
ATOM 725 C CA . ASN A 1 92 ? -11.970 -8.602 -10.947 1.00 85.69 92 ASN A CA 1
ATOM 726 C C . ASN A 1 92 ? -12.292 -10.038 -10.495 1.00 85.69 92 ASN A C 1
ATOM 728 O O . ASN A 1 92 ? -13.380 -10.277 -9.976 1.00 85.69 92 ASN A O 1
ATOM 732 N N . ILE A 1 93 ? -11.356 -10.984 -10.650 1.00 85.56 93 ILE A N 1
ATOM 733 C CA . ILE A 1 93 ? -11.503 -12.367 -10.157 1.00 85.56 93 ILE A CA 1
ATOM 734 C C . ILE A 1 93 ? -11.368 -12.486 -8.633 1.00 85.56 93 ILE A C 1
ATOM 736 O O . ILE A 1 93 ? -11.874 -13.433 -8.037 1.00 85.56 93 ILE A O 1
ATOM 740 N N . LYS A 1 94 ? -10.652 -11.545 -8.012 1.00 90.56 94 LYS A N 1
ATOM 741 C CA . LYS A 1 94 ? -10.271 -11.524 -6.596 1.00 90.56 94 LYS A CA 1
ATOM 742 C C . LYS A 1 94 ? -10.376 -10.100 -6.062 1.00 90.56 94 LYS A C 1
ATOM 744 O O . LYS A 1 94 ? -10.458 -9.143 -6.832 1.00 90.56 94 LYS A O 1
ATOM 749 N N . LYS A 1 95 ? -10.335 -9.953 -4.737 1.00 93.75 95 LYS A N 1
ATOM 750 C CA . LYS A 1 95 ? -10.160 -8.638 -4.103 1.00 93.75 95 LYS A CA 1
ATOM 751 C C . LYS A 1 95 ? -8.792 -8.070 -4.483 1.00 93.75 95 LYS A C 1
ATOM 753 O O . LYS A 1 95 ? -7.808 -8.805 -4.479 1.00 93.75 95 LYS A O 1
ATOM 758 N N . ASN A 1 96 ? -8.729 -6.777 -4.785 1.00 96.75 96 ASN A N 1
ATOM 759 C CA . ASN A 1 96 ? -7.487 -6.103 -5.159 1.00 96.75 96 ASN A CA 1
ATOM 760 C C . ASN A 1 96 ? -6.894 -5.366 -3.963 1.00 96.75 96 ASN A C 1
ATOM 762 O O . ASN A 1 96 ? -7.609 -4.647 -3.266 1.00 96.75 96 ASN A O 1
ATOM 766 N N . ILE A 1 97 ? -5.587 -5.499 -3.777 1.00 98.19 97 ILE A N 1
ATOM 767 C CA . ILE A 1 97 ? -4.793 -4.697 -2.856 1.00 98.19 97 ILE A CA 1
ATOM 768 C C . ILE A 1 97 ? -3.854 -3.833 -3.692 1.00 98.19 97 ILE A C 1
ATOM 770 O O . ILE A 1 97 ? -2.996 -4.339 -4.417 1.00 98.19 97 ILE A O 1
ATOM 774 N N . LEU A 1 98 ? -4.031 -2.520 -3.587 1.00 98.31 98 LEU A N 1
ATOM 775 C CA . LEU A 1 98 ? -3.092 -1.538 -4.102 1.00 98.31 98 LEU A CA 1
ATOM 776 C C . LEU A 1 98 ? -2.001 -1.307 -3.053 1.00 98.31 98 LEU A C 1
ATOM 778 O O . LEU A 1 98 ? -2.276 -0.808 -1.960 1.00 98.31 98 LEU A O 1
ATOM 782 N N . CYS A 1 99 ? -0.765 -1.641 -3.401 1.00 98.00 99 CYS A N 1
ATOM 783 C CA . CYS A 1 99 ? 0.406 -1.364 -2.587 1.00 98.00 99 CYS A CA 1
ATOM 784 C C . CYS A 1 99 ? 1.023 -0.017 -2.987 1.00 98.00 99 CYS A C 1
ATOM 786 O O . CYS A 1 99 ? 1.345 0.201 -4.158 1.00 98.00 99 CYS A O 1
ATOM 788 N N . ILE A 1 100 ? 1.215 0.881 -2.018 1.00 95.88 100 ILE A N 1
ATOM 789 C CA . ILE A 1 100 ? 1.816 2.207 -2.234 1.00 95.88 100 ILE A CA 1
ATOM 790 C C . ILE A 1 100 ? 3.015 2.362 -1.296 1.00 95.88 100 ILE A C 1
ATOM 792 O O . ILE A 1 100 ? 2.841 2.538 -0.093 1.00 95.88 100 ILE A O 1
ATOM 796 N N . GLY A 1 101 ? 4.228 2.277 -1.842 1.00 92.12 101 GLY A N 1
ATOM 797 C CA . GLY A 1 101 ? 5.461 2.451 -1.068 1.00 92.12 101 GLY A CA 1
ATOM 798 C C . GLY A 1 101 ? 5.717 3.899 -0.643 1.00 92.12 101 GLY A C 1
ATOM 799 O O . GLY A 1 101 ? 4.983 4.819 -1.018 1.00 92.12 101 GLY A O 1
ATOM 800 N N . ASP A 1 102 ? 6.798 4.097 0.106 1.00 89.38 102 ASP A N 1
ATOM 801 C CA . ASP A 1 102 ? 7.288 5.424 0.461 1.00 89.38 102 ASP A CA 1
ATOM 802 C C . ASP A 1 102 ? 8.049 6.044 -0.720 1.00 89.38 102 ASP A C 1
ATOM 804 O O . ASP A 1 102 ? 8.937 5.423 -1.298 1.00 89.38 102 ASP A O 1
ATOM 808 N N . VAL A 1 103 ? 7.708 7.270 -1.114 1.00 84.38 103 VAL A N 1
ATOM 809 C CA . VAL A 1 103 ? 8.270 7.919 -2.304 1.00 84.38 103 VAL A CA 1
ATOM 810 C C . VAL A 1 103 ? 9.231 9.041 -1.934 1.00 84.38 103 VAL A C 1
ATOM 812 O O . VAL A 1 103 ? 8.957 9.879 -1.080 1.00 84.38 103 VAL A O 1
ATOM 815 N N . GLY A 1 104 ? 10.354 9.099 -2.653 1.00 75.00 104 GLY A N 1
ATOM 816 C CA . GLY A 1 104 ? 11.361 10.152 -2.532 1.00 75.00 104 GLY A CA 1
ATOM 817 C C . GLY A 1 104 ? 12.519 9.846 -1.587 1.00 75.00 104 GLY A C 1
ATOM 818 O O . GLY A 1 104 ? 13.568 10.466 -1.732 1.00 75.00 104 GLY A O 1
ATOM 819 N N . ASN A 1 105 ? 12.359 8.868 -0.694 1.00 68.62 105 ASN A N 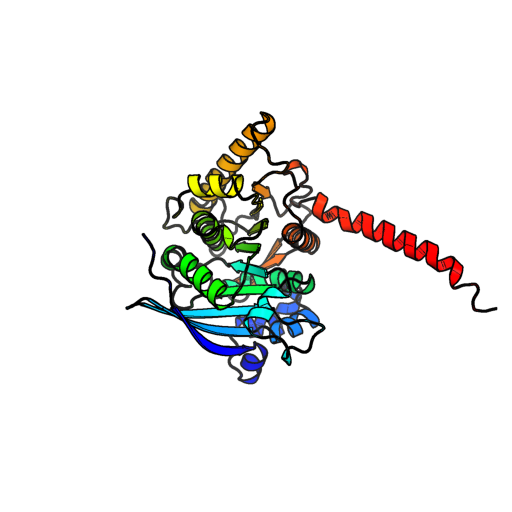1
ATOM 820 C CA . ASN A 1 105 ? 13.431 8.388 0.184 1.00 68.62 105 ASN A CA 1
ATOM 821 C C . ASN A 1 105 ? 14.083 7.091 -0.323 1.00 68.62 105 ASN A C 1
ATOM 823 O O . ASN A 1 105 ? 15.154 6.720 0.147 1.00 68.62 105 ASN A O 1
ATOM 827 N N . VAL A 1 106 ? 13.462 6.401 -1.290 1.00 77.12 106 VAL A N 1
ATOM 828 C CA . VAL A 1 106 ? 13.943 5.118 -1.824 1.00 77.12 106 VAL A CA 1
ATOM 829 C C . VAL A 1 106 ? 13.877 5.061 -3.348 1.00 77.12 106 VAL A C 1
ATOM 831 O O . VAL A 1 106 ? 13.048 5.711 -3.983 1.00 77.12 106 VAL A O 1
ATOM 834 N N . GLU A 1 107 ? 14.753 4.252 -3.943 1.00 78.31 107 GLU A N 1
ATOM 835 C CA . GLU A 1 107 ? 14.841 4.085 -5.400 1.00 78.31 107 GLU A CA 1
ATOM 836 C C . GLU A 1 107 ? 13.725 3.207 -5.982 1.00 78.31 107 GLU A C 1
ATOM 838 O O . GLU A 1 107 ? 13.374 3.350 -7.151 1.00 78.31 107 GLU A O 1
ATOM 843 N N . SER A 1 108 ? 13.176 2.277 -5.196 1.00 84.19 108 SER A N 1
ATOM 844 C CA . SER A 1 108 ? 12.135 1.335 -5.633 1.00 84.19 108 SER A CA 1
ATOM 845 C C . SER A 1 108 ? 11.058 1.166 -4.555 1.00 84.19 108 SER A C 1
ATOM 847 O O . SER A 1 108 ? 11.078 0.177 -3.820 1.00 84.19 108 SER A O 1
ATOM 849 N N . PRO A 1 109 ? 10.117 2.124 -4.448 1.00 85.94 109 PRO A N 1
ATOM 850 C CA . PRO A 1 109 ? 9.055 2.110 -3.440 1.00 85.94 109 PRO A CA 1
ATOM 851 C C . PRO A 1 109 ? 8.247 0.806 -3.410 1.00 85.94 109 PRO A C 1
ATOM 853 O O . PRO A 1 109 ? 7.965 0.280 -2.334 1.00 85.94 109 PRO A O 1
ATOM 856 N N . TRP A 1 110 ? 7.914 0.232 -4.574 1.00 88.44 110 TRP A N 1
ATOM 857 C CA . TRP A 1 110 ? 7.155 -1.022 -4.658 1.00 88.44 110 TRP A CA 1
ATOM 858 C C . TRP A 1 110 ? 7.789 -2.180 -3.876 1.00 88.44 110 TRP A C 1
ATOM 860 O O . TRP A 1 110 ? 7.072 -3.010 -3.310 1.00 88.44 110 TRP A O 1
ATOM 870 N N . ALA A 1 111 ? 9.122 -2.235 -3.826 1.00 89.00 111 ALA A N 1
ATOM 871 C CA . ALA A 1 111 ? 9.845 -3.360 -3.254 1.00 89.00 111 ALA A CA 1
ATOM 872 C C . ALA A 1 111 ? 9.786 -3.387 -1.725 1.00 89.00 111 ALA A C 1
ATOM 874 O O . ALA A 1 111 ? 9.863 -4.465 -1.140 1.00 89.00 111 ALA A O 1
ATOM 875 N N . GLN A 1 112 ? 9.579 -2.238 -1.072 1.00 89.31 112 GLN A N 1
ATOM 876 C CA . GLN A 1 112 ? 9.500 -2.143 0.391 1.00 89.31 112 GLN A CA 1
ATOM 877 C C . GLN A 1 112 ? 8.406 -3.046 0.980 1.00 89.31 112 GLN A C 1
ATOM 879 O O . GLN A 1 112 ? 8.527 -3.507 2.112 1.00 89.31 112 GLN A O 1
ATOM 884 N N . LEU A 1 113 ? 7.360 -3.322 0.191 1.00 91.81 113 LEU A N 1
ATOM 885 C CA . LEU A 1 113 ? 6.188 -4.112 0.571 1.00 91.81 113 LEU A CA 1
ATOM 886 C C . LEU A 1 113 ? 6.119 -5.458 -0.167 1.00 91.81 113 LEU A C 1
ATOM 888 O O . LEU A 1 113 ? 5.049 -6.062 -0.249 1.00 91.81 113 LEU A O 1
ATOM 892 N N . ILE A 1 114 ? 7.232 -5.946 -0.727 1.00 92.81 114 ILE A N 1
ATOM 893 C CA . ILE A 1 114 ? 7.202 -7.140 -1.581 1.00 92.81 114 ILE A CA 1
ATOM 894 C C . ILE A 1 114 ? 6.872 -8.425 -0.813 1.00 92.81 114 ILE A C 1
ATOM 896 O O . ILE A 1 114 ? 6.063 -9.227 -1.272 1.00 92.81 114 ILE A O 1
ATOM 900 N N . GLN A 1 115 ? 7.446 -8.612 0.376 1.00 94.19 115 GLN A N 1
ATOM 901 C CA . GLN A 1 115 ? 7.196 -9.780 1.222 1.00 94.19 115 GLN A CA 1
ATOM 902 C C . GLN A 1 115 ? 5.713 -9.886 1.637 1.00 94.19 115 GLN A C 1
ATOM 904 O O . GLN A 1 115 ? 5.097 -10.921 1.355 1.00 94.19 115 GLN A O 1
ATOM 909 N N . PRO A 1 116 ? 5.090 -8.838 2.216 1.00 95.38 116 PRO A N 1
ATOM 910 C CA . PRO A 1 116 ? 3.666 -8.880 2.544 1.00 95.38 116 PRO A CA 1
ATOM 911 C C . PRO A 1 116 ? 2.775 -9.026 1.307 1.00 95.38 116 PRO A C 1
ATOM 913 O O . PRO A 1 116 ? 1.801 -9.774 1.346 1.00 95.38 116 PRO A O 1
ATOM 916 N N . ALA A 1 117 ? 3.117 -8.389 0.185 1.00 95.44 117 ALA A N 1
ATOM 917 C CA . ALA A 1 117 ? 2.385 -8.556 -1.066 1.00 95.44 117 ALA A CA 1
ATOM 918 C C . ALA A 1 117 ? 2.377 -10.005 -1.568 1.00 95.44 117 ALA A C 1
ATOM 920 O O . ALA A 1 117 ? 1.321 -10.529 -1.922 1.00 95.44 117 ALA A O 1
ATOM 921 N N . LEU A 1 118 ? 3.538 -10.669 -1.571 1.00 94.06 118 LEU A N 1
ATOM 922 C CA . LEU A 1 118 ? 3.640 -12.067 -1.979 1.00 94.06 118 LEU A CA 1
ATOM 923 C C . LEU A 1 118 ? 2.788 -12.956 -1.075 1.00 94.06 118 LEU A C 1
ATOM 925 O O . LEU A 1 118 ? 2.049 -13.785 -1.603 1.00 94.06 118 LEU A O 1
ATOM 929 N N . TYR A 1 119 ? 2.824 -12.740 0.247 1.00 94.88 119 TYR A N 1
ATOM 930 C CA . TYR A 1 119 ? 1.974 -13.450 1.208 1.00 94.88 119 TYR A CA 1
ATOM 931 C C . TYR A 1 119 ? 0.482 -13.250 0.908 1.00 94.88 119 TYR A C 1
ATOM 933 O O . TYR A 1 119 ? -0.264 -14.222 0.783 1.00 94.88 119 TYR A O 1
ATOM 941 N N . LEU A 1 120 ? 0.045 -12.000 0.735 1.00 95.50 120 LEU A N 1
ATOM 942 C CA . LEU A 1 120 ? -1.349 -11.653 0.448 1.00 95.50 120 LEU A CA 1
ATOM 943 C C . LEU A 1 120 ? -1.818 -12.250 -0.884 1.00 95.50 120 LEU A C 1
ATOM 945 O O . LEU A 1 120 ? -2.923 -12.783 -0.963 1.00 95.50 120 LEU A O 1
ATOM 949 N N . PHE A 1 121 ? -0.967 -12.283 -1.909 1.00 94.25 121 PHE A N 1
ATOM 950 C CA . PHE A 1 121 ? -1.292 -12.981 -3.152 1.00 94.25 121 PHE A CA 1
ATOM 951 C C . PHE A 1 121 ? -1.581 -14.474 -2.920 1.00 94.25 121 PHE A C 1
ATOM 953 O O . PHE A 1 121 ? -2.490 -15.044 -3.529 1.00 94.25 121 PHE A O 1
ATOM 960 N N . GLN A 1 122 ? -0.865 -15.121 -1.989 1.00 91.25 122 GLN A N 1
ATOM 961 C CA . GLN A 1 122 ? -1.145 -16.514 -1.618 1.00 91.25 122 GLN A CA 1
ATOM 962 C C . GLN A 1 122 ? -2.463 -16.705 -0.868 1.00 91.25 122 GLN A C 1
ATOM 964 O O . GLN A 1 122 ? -2.968 -17.825 -0.815 1.00 91.25 122 GLN A O 1
ATOM 969 N N . LYS A 1 123 ? -3.014 -15.629 -0.305 1.00 92.62 123 LYS A N 1
ATOM 970 C CA . LYS A 1 123 ? -4.314 -15.586 0.374 1.00 92.62 123 LYS A CA 1
ATOM 971 C C . LYS A 1 123 ? -5.442 -15.142 -0.561 1.00 92.62 123 LYS A C 1
ATOM 973 O O . LYS A 1 123 ? -6.470 -14.660 -0.099 1.00 92.62 123 LYS A O 1
ATOM 978 N N . GLU A 1 124 ? -5.261 -15.348 -1.866 1.00 91.69 124 GLU A N 1
ATOM 979 C CA . GLU A 1 124 ? -6.258 -15.087 -2.908 1.00 91.69 124 GLU A CA 1
ATOM 980 C C . GLU A 1 124 ? -6.610 -13.599 -3.098 1.00 91.69 124 GLU A C 1
ATOM 982 O O . GLU A 1 124 ? -7.721 -13.266 -3.510 1.00 91.69 124 GLU A O 1
ATOM 987 N N . TYR A 1 125 ? -5.643 -12.704 -2.882 1.00 94.56 125 TYR A N 1
ATOM 988 C CA . TYR A 1 125 ? -5.727 -11.306 -3.315 1.00 94.56 125 TYR A CA 1
ATOM 989 C C . TYR A 1 125 ? -5.018 -11.090 -4.651 1.00 94.56 125 TYR A C 1
ATOM 991 O O . TYR A 1 125 ? -4.014 -11.732 -4.943 1.00 94.56 125 TYR A O 1
ATOM 999 N N . ASN A 1 126 ? -5.518 -10.149 -5.443 1.00 95.44 126 ASN A N 1
ATOM 1000 C CA . ASN A 1 126 ? -4.770 -9.526 -6.526 1.00 95.44 126 ASN A CA 1
ATOM 1001 C C . ASN A 1 126 ? -3.902 -8.411 -5.941 1.00 95.44 126 ASN A C 1
ATOM 1003 O O . ASN A 1 126 ? -4.402 -7.616 -5.145 1.00 95.44 126 ASN A O 1
ATOM 1007 N N . ILE A 1 127 ? -2.636 -8.319 -6.345 1.00 97.12 127 ILE A N 1
ATOM 1008 C CA . ILE A 1 127 ? -1.742 -7.244 -5.895 1.00 97.12 127 ILE A CA 1
ATOM 1009 C C . ILE A 1 127 ? -1.403 -6.326 -7.059 1.00 97.12 127 ILE A C 1
ATOM 1011 O O . ILE A 1 127 ? -1.083 -6.801 -8.149 1.00 97.12 127 ILE A O 1
ATOM 1015 N N . ILE A 1 128 ? -1.463 -5.019 -6.814 1.00 97.31 128 ILE A N 1
ATOM 1016 C CA . ILE A 1 128 ? -1.196 -3.976 -7.801 1.00 97.31 128 ILE A CA 1
ATOM 1017 C C . ILE A 1 128 ? -0.240 -2.952 -7.187 1.00 97.31 128 ILE A C 1
ATOM 1019 O O . ILE A 1 128 ? -0.464 -2.482 -6.076 1.00 97.31 128 ILE A O 1
ATOM 1023 N N . TRP A 1 129 ? 0.781 -2.551 -7.936 1.00 96.81 129 TRP A N 1
ATOM 1024 C CA . TRP A 1 129 ? 1.578 -1.355 -7.671 1.00 96.81 129 TRP A CA 1
ATOM 1025 C C . TRP A 1 129 ? 1.467 -0.416 -8.861 1.00 96.81 129 TRP A C 1
ATOM 1027 O O . TRP A 1 129 ? 1.499 -0.863 -10.008 1.00 96.81 129 TRP A O 1
ATOM 1037 N N . ILE A 1 130 ? 1.369 0.881 -8.591 1.00 95.12 130 ILE A N 1
ATOM 1038 C CA . ILE A 1 130 ? 1.305 1.920 -9.618 1.00 95.12 130 ILE A CA 1
ATOM 1039 C C . ILE A 1 130 ? 2.380 2.943 -9.293 1.00 95.12 130 ILE A C 1
ATOM 1041 O O . ILE A 1 130 ? 2.341 3.585 -8.245 1.00 95.12 130 ILE A O 1
ATOM 1045 N N . GLU A 1 131 ? 3.334 3.098 -10.200 1.00 91.06 131 GLU A N 1
ATOM 1046 C CA . GLU A 1 131 ? 4.470 3.994 -10.031 1.00 91.06 131 GLU A CA 1
ATOM 1047 C C . GLU A 1 131 ? 4.662 4.854 -11.277 1.00 91.06 131 GLU A C 1
ATOM 1049 O O . GLU A 1 131 ? 4.270 4.485 -12.381 1.00 91.06 131 GLU A O 1
ATOM 1054 N N . SER A 1 132 ? 5.311 6.005 -11.118 1.00 86.38 132 SER A N 1
ATOM 1055 C CA . SER A 1 132 ? 5.800 6.790 -12.251 1.00 86.38 132 SER A CA 1
ATOM 1056 C C . SER A 1 132 ? 7.280 7.110 -12.039 1.00 86.38 132 SER A C 1
ATOM 1058 O O . SER A 1 132 ? 7.599 7.889 -11.133 1.00 86.38 132 SER A O 1
ATOM 1060 N N . PRO A 1 133 ? 8.198 6.544 -12.849 1.00 82.38 133 PRO A N 1
ATOM 1061 C CA . PRO A 1 133 ? 9.639 6.775 -12.710 1.00 82.38 133 PRO A CA 1
ATOM 1062 C C . PRO A 1 133 ? 10.020 8.262 -12.707 1.00 82.38 133 PRO A C 1
ATOM 1064 O O . PRO A 1 133 ? 10.917 8.681 -11.976 1.00 82.38 133 PRO A O 1
ATOM 1067 N N . SER A 1 134 ? 9.303 9.086 -13.480 1.00 82.44 134 SER A N 1
ATOM 1068 C CA . SER A 1 134 ? 9.534 10.534 -13.570 1.00 82.44 134 SER A CA 1
ATOM 1069 C C . SER A 1 134 ? 9.114 11.304 -12.311 1.00 82.44 134 SER A C 1
ATOM 1071 O O . SER A 1 134 ? 9.599 12.416 -12.078 1.00 82.44 134 SER A O 1
ATOM 1073 N N . LEU A 1 135 ? 8.240 10.724 -11.483 1.00 82.38 135 LEU A N 1
ATOM 1074 C CA . LEU A 1 135 ? 7.760 11.318 -10.235 1.00 82.38 135 LEU A CA 1
ATOM 1075 C C . LEU A 1 135 ? 8.403 10.701 -8.990 1.00 82.38 135 LEU A C 1
ATOM 1077 O O . LEU A 1 135 ? 8.493 11.384 -7.972 1.00 82.38 135 LEU A O 1
ATOM 1081 N N . GLY A 1 136 ? 8.887 9.456 -9.069 1.00 72.56 136 GLY A N 1
ATOM 1082 C CA . GLY A 1 136 ? 9.373 8.671 -7.925 1.00 72.56 136 GLY A CA 1
ATOM 1083 C C . GLY A 1 136 ? 10.526 9.305 -7.134 1.00 72.56 136 GLY A C 1
ATOM 1084 O O . GLY A 1 136 ? 10.727 8.986 -5.967 1.00 72.56 136 GLY A O 1
ATOM 1085 N N . LYS A 1 137 ? 11.250 10.260 -7.731 1.00 79.69 137 LYS A N 1
ATOM 1086 C CA . LYS A 1 137 ? 12.335 11.008 -7.069 1.00 79.69 137 LYS A CA 1
ATOM 1087 C C . LYS A 1 137 ? 11.872 12.273 -6.339 1.00 79.69 137 LYS A C 1
ATOM 1089 O O . LYS A 1 137 ? 12.671 12.910 -5.662 1.00 79.69 137 LYS A O 1
ATOM 1094 N N . SER A 1 138 ? 10.617 12.692 -6.509 1.00 86.50 138 SER A N 1
ATOM 1095 C CA . SER A 1 138 ? 10.095 13.937 -5.941 1.00 86.50 138 SER A CA 1
ATOM 1096 C C . SER A 1 138 ? 8.810 13.671 -5.155 1.00 86.50 138 SER A C 1
ATOM 1098 O O . SER A 1 138 ? 7.731 13.638 -5.755 1.00 86.50 138 SER A O 1
ATOM 1100 N N . PRO A 1 139 ? 8.886 13.566 -3.812 1.00 85.56 139 PRO A N 1
ATOM 1101 C CA . PRO A 1 139 ? 7.703 13.325 -2.989 1.00 85.56 139 PRO A CA 1
ATOM 1102 C C . PRO A 1 139 ? 6.624 14.395 -3.195 1.00 85.56 139 PRO A C 1
ATOM 1104 O O . PRO A 1 139 ? 5.442 14.086 -3.228 1.00 85.56 139 PRO A O 1
ATOM 1107 N N . GLN A 1 140 ? 7.009 15.653 -3.431 1.00 87.38 140 GLN A N 1
ATOM 1108 C CA . GLN A 1 140 ? 6.061 16.736 -3.724 1.00 87.38 140 GLN A CA 1
ATOM 1109 C C . GLN A 1 140 ? 5.260 16.497 -5.002 1.00 87.38 140 GLN A C 1
ATOM 1111 O O . GLN A 1 140 ? 4.043 16.680 -5.027 1.00 87.38 140 GLN A O 1
ATOM 1116 N N . ARG A 1 141 ? 5.944 16.118 -6.090 1.00 88.88 141 ARG A N 1
ATOM 1117 C CA . ARG A 1 141 ? 5.270 15.829 -7.357 1.00 88.88 141 ARG A CA 1
ATOM 1118 C C . ARG A 1 141 ? 4.422 14.572 -7.229 1.00 88.88 141 ARG A C 1
ATOM 1120 O O . ARG A 1 141 ? 3.332 14.538 -7.789 1.00 88.88 141 ARG A O 1
ATOM 1127 N N . TRP A 1 142 ? 4.890 13.584 -6.470 1.00 89.31 142 TRP A N 1
ATOM 1128 C CA . TRP A 1 142 ? 4.118 12.383 -6.185 1.00 89.31 142 TRP A CA 1
ATOM 1129 C C . TRP A 1 142 ? 2.843 12.682 -5.394 1.00 89.31 142 TRP A C 1
ATOM 1131 O O . TRP A 1 142 ? 1.773 12.274 -5.820 1.00 89.31 142 TRP A O 1
ATOM 1141 N N . LEU A 1 143 ? 2.904 13.479 -4.326 1.00 89.50 143 LEU A N 1
ATOM 1142 C CA . LEU A 1 143 ? 1.703 13.912 -3.604 1.00 89.50 143 LEU A CA 1
ATOM 1143 C C . LEU A 1 143 ? 0.750 14.720 -4.494 1.00 89.50 143 LEU A C 1
ATOM 1145 O O . LEU A 1 143 ? -0.462 14.570 -4.408 1.00 89.50 143 LEU A O 1
ATOM 1149 N N . LYS A 1 144 ? 1.287 15.553 -5.392 1.00 89.12 144 LYS A N 1
ATOM 1150 C CA . LYS A 1 144 ? 0.467 16.375 -6.287 1.00 89.12 144 LYS A CA 1
ATOM 1151 C C . LYS A 1 144 ? -0.231 15.568 -7.390 1.00 89.12 144 LYS A C 1
ATOM 1153 O O . LYS A 1 144 ? -1.393 15.833 -7.682 1.00 89.12 144 LYS A O 1
ATOM 1158 N N . TYR A 1 145 ? 0.476 14.645 -8.044 1.00 90.44 145 TYR A N 1
ATOM 1159 C CA . TYR A 1 145 ? -0.002 13.970 -9.263 1.00 90.44 145 TYR A CA 1
ATOM 1160 C C . TYR A 1 145 ? -0.321 12.482 -9.064 1.00 90.44 145 TYR A C 1
ATOM 1162 O O . TYR A 1 145 ? -1.125 11.926 -9.809 1.00 90.44 145 TYR A O 1
ATOM 1170 N N . GLY A 1 146 ? 0.272 11.839 -8.058 1.00 92.12 146 GLY A N 1
ATOM 1171 C CA . GLY A 1 146 ? 0.105 10.420 -7.740 1.00 92.12 146 GLY A CA 1
ATOM 1172 C C . GLY A 1 146 ? -1.355 9.998 -7.565 1.00 92.12 146 GLY A C 1
ATOM 1173 O O . GLY A 1 146 ? -1.761 9.047 -8.230 1.00 92.12 146 GLY A O 1
ATOM 1174 N N . PRO A 1 147 ? -2.190 10.716 -6.785 1.00 93.69 147 PRO A N 1
ATOM 1175 C CA . PRO A 1 147 ? -3.610 10.389 -6.661 1.00 93.69 147 PRO A CA 1
ATOM 1176 C C . PRO A 1 147 ? -4.335 10.347 -8.012 1.00 93.69 147 PRO A C 1
ATOM 1178 O O . PRO A 1 147 ? -5.057 9.394 -8.295 1.00 93.69 147 PRO A O 1
ATOM 1181 N N . ALA A 1 148 ? -4.114 11.337 -8.883 1.00 93.06 148 ALA A N 1
ATOM 1182 C CA . ALA A 1 148 ? -4.730 11.376 -10.209 1.00 93.06 148 ALA A CA 1
ATOM 1183 C C . ALA A 1 148 ? -4.244 10.231 -11.112 1.00 93.06 148 ALA A C 1
ATOM 1185 O O . ALA A 1 148 ? -5.061 9.607 -11.792 1.00 93.06 148 ALA A O 1
ATOM 1186 N N . LEU A 1 149 ? -2.944 9.914 -11.074 1.00 94.19 149 LEU A N 1
ATOM 1187 C CA . LEU A 1 149 ? -2.370 8.791 -11.817 1.00 94.19 149 LEU A CA 1
ATOM 1188 C C . LEU A 1 149 ? -2.930 7.447 -11.352 1.00 94.19 149 LEU A C 1
ATOM 1190 O O . LEU A 1 149 ? -3.330 6.643 -12.187 1.00 94.19 149 LEU A O 1
ATOM 1194 N N . ILE A 1 150 ? -3.006 7.221 -10.038 1.00 95.88 150 ILE A N 1
ATOM 1195 C CA . ILE A 1 150 ? -3.566 5.996 -9.458 1.00 95.88 150 ILE A CA 1
ATOM 1196 C C . ILE A 1 150 ? -5.022 5.828 -9.891 1.00 95.88 150 ILE A C 1
ATOM 1198 O O . ILE A 1 150 ? -5.399 4.754 -10.353 1.00 95.88 150 ILE A O 1
ATOM 1202 N N . ARG A 1 151 ? -5.837 6.887 -9.806 1.00 95.31 151 ARG A N 1
ATOM 1203 C CA . ARG A 1 151 ? -7.233 6.841 -10.267 1.00 95.31 151 ARG A CA 1
ATOM 1204 C C . ARG A 1 151 ? -7.349 6.482 -11.737 1.00 95.31 151 ARG A C 1
ATOM 1206 O O . ARG A 1 151 ? -8.119 5.590 -12.081 1.00 95.31 151 ARG A O 1
ATOM 1213 N N . GLY A 1 152 ? -6.606 7.177 -12.593 1.00 94.69 152 GLY A N 1
ATOM 1214 C CA . GLY A 1 152 ? -6.665 6.945 -14.030 1.00 94.69 152 GLY A CA 1
ATOM 1215 C C . GLY A 1 152 ? -6.182 5.545 -14.412 1.00 94.69 152 GLY A C 1
ATOM 1216 O O . GLY A 1 152 ? -6.856 4.857 -15.174 1.00 94.69 152 GLY A O 1
ATOM 1217 N N . ALA A 1 153 ? -5.099 5.069 -13.795 1.00 95.31 153 ALA A N 1
ATOM 1218 C CA . ALA A 1 153 ? -4.597 3.717 -14.002 1.00 95.31 153 ALA A CA 1
ATOM 1219 C C . ALA A 1 153 ? -5.601 2.655 -13.521 1.00 95.31 153 ALA A C 1
ATOM 1221 O O . ALA A 1 153 ? -5.918 1.744 -14.276 1.00 95.31 153 ALA A O 1
ATOM 1222 N N . LEU A 1 154 ? -6.180 2.777 -12.321 1.00 95.44 154 LEU A N 1
ATOM 1223 C CA . LEU A 1 154 ? -7.184 1.816 -11.839 1.00 95.44 154 LEU A CA 1
ATOM 1224 C C . LEU A 1 154 ? -8.436 1.778 -12.728 1.00 95.44 154 LEU A C 1
ATOM 1226 O O . LEU A 1 154 ? -8.956 0.694 -12.997 1.00 95.44 154 LEU A O 1
ATOM 1230 N N . ARG A 1 155 ? -8.889 2.932 -13.238 1.00 94.00 155 ARG A N 1
ATOM 1231 C CA . ARG A 1 155 ? -9.988 3.004 -14.219 1.00 94.00 155 ARG A CA 1
ATOM 1232 C C . ARG A 1 155 ? -9.619 2.328 -15.534 1.00 94.00 155 ARG A C 1
ATOM 1234 O O . ARG A 1 155 ? -10.414 1.545 -16.047 1.00 94.00 155 ARG A O 1
ATOM 1241 N N . TYR A 1 156 ? -8.414 2.582 -16.044 1.00 93.62 156 TYR A N 1
ATOM 1242 C CA . TYR A 1 156 ? -7.894 1.938 -17.251 1.00 93.62 156 TYR A CA 1
ATOM 1243 C C . TYR A 1 156 ? -7.848 0.407 -17.106 1.00 93.62 156 TYR A C 1
ATOM 1245 O O . TYR A 1 156 ? -8.277 -0.321 -17.999 1.00 93.62 156 TYR A O 1
ATOM 1253 N N . LEU A 1 157 ? -7.401 -0.081 -15.945 1.00 92.31 157 LEU A N 1
ATOM 1254 C CA . LEU A 1 157 ? -7.372 -1.505 -15.590 1.00 92.31 157 LEU A CA 1
ATOM 1255 C C . LEU A 1 157 ? -8.765 -2.083 -15.265 1.00 92.31 157 LEU A C 1
ATOM 1257 O O . LEU A 1 157 ? -8.888 -3.283 -15.028 1.00 92.31 157 LEU A O 1
ATOM 1261 N N . GLN A 1 158 ? -9.813 -1.250 -15.254 1.00 93.31 158 GLN A N 1
ATOM 1262 C CA . GLN A 1 158 ? -11.191 -1.606 -14.895 1.00 93.31 158 GLN A CA 1
ATOM 1263 C C . GLN A 1 158 ? -11.319 -2.220 -13.492 1.00 93.31 158 GLN A C 1
ATOM 1265 O O . GLN A 1 158 ? -12.176 -3.072 -13.238 1.00 93.31 158 GLN A O 1
ATOM 1270 N N . VAL A 1 159 ? -10.473 -1.783 -12.560 1.00 93.81 159 VAL A N 1
ATOM 1271 C CA . VAL A 1 159 ? -10.529 -2.206 -11.161 1.00 93.81 159 VAL A CA 1
ATOM 1272 C C . VAL A 1 159 ? -11.708 -1.508 -10.490 1.00 93.81 159 VAL A C 1
ATOM 1274 O O . VAL A 1 159 ? -11.758 -0.281 -10.436 1.00 93.81 159 VAL A O 1
ATOM 1277 N N . LYS A 1 160 ? -12.663 -2.284 -9.966 1.00 92.50 160 LYS A N 1
ATOM 1278 C CA . LYS A 1 160 ? -13.856 -1.723 -9.310 1.00 92.50 160 LYS A CA 1
ATOM 1279 C C . LYS A 1 160 ? -13.516 -1.011 -8.004 1.00 92.50 160 LYS A C 1
ATOM 1281 O O . LYS A 1 160 ? -13.883 0.146 -7.824 1.00 92.50 160 LYS A O 1
ATOM 1286 N N . GLN A 1 161 ? -12.845 -1.725 -7.104 1.00 95.44 161 GLN A N 1
ATOM 1287 C CA . GLN A 1 161 ? -12.432 -1.231 -5.795 1.00 95.44 161 GLN A CA 1
ATOM 1288 C C . GLN A 1 161 ? -11.107 -1.863 -5.375 1.00 95.44 161 GLN A C 1
ATOM 1290 O O . GLN A 1 161 ? -10.789 -2.989 -5.781 1.00 95.44 161 GLN A O 1
ATOM 1295 N N . VAL A 1 162 ? -10.351 -1.137 -4.552 1.00 97.31 162 VAL A N 1
ATOM 1296 C CA . VAL A 1 162 ? -9.090 -1.598 -3.970 1.00 97.31 162 VAL A CA 1
ATOM 1297 C C . VAL A 1 162 ? -9.085 -1.431 -2.456 1.00 97.31 162 VAL A C 1
ATOM 1299 O O . VAL A 1 162 ? -9.408 -0.373 -1.916 1.00 97.31 162 VAL A O 1
ATOM 1302 N N . ASN A 1 163 ? -8.642 -2.468 -1.758 1.00 98.12 163 ASN A N 1
ATOM 1303 C CA . ASN A 1 163 ? -8.015 -2.291 -0.459 1.00 98.12 163 ASN A CA 1
ATOM 1304 C C . ASN A 1 163 ? -6.640 -1.648 -0.678 1.00 98.12 163 ASN A C 1
ATOM 1306 O O . ASN A 1 163 ? -6.057 -1.769 -1.755 1.00 98.12 163 ASN A O 1
ATOM 1310 N N . VAL A 1 164 ? -6.106 -0.961 0.328 1.00 98.31 164 VAL A N 1
ATOM 1311 C CA . VAL A 1 164 ? -4.814 -0.275 0.183 1.00 98.31 164 VAL A CA 1
ATOM 1312 C C . VAL A 1 164 ? -3.891 -0.707 1.300 1.00 98.31 164 VAL A C 1
ATOM 1314 O O . VAL A 1 164 ? -4.281 -0.680 2.467 1.00 98.31 164 VAL A O 1
ATOM 1317 N N . PHE A 1 165 ? -2.676 -1.094 0.922 1.00 98.12 165 PHE A N 1
ATOM 1318 C CA . PHE A 1 165 ? -1.565 -1.251 1.840 1.00 98.12 165 PHE A CA 1
ATOM 1319 C C . PHE A 1 165 ? -0.500 -0.210 1.507 1.00 98.12 165 PHE A C 1
ATOM 1321 O O . PHE A 1 165 ? 0.161 -0.286 0.473 1.00 98.12 165 PHE A O 1
ATOM 1328 N N . ALA A 1 166 ? -0.372 0.798 2.358 1.00 96.81 166 ALA A N 1
ATOM 1329 C CA . ALA A 1 166 ? 0.512 1.923 2.110 1.00 96.81 166 ALA A CA 1
ATOM 1330 C C . ALA A 1 166 ? 1.656 1.988 3.122 1.00 96.81 166 ALA A C 1
ATOM 1332 O O . ALA A 1 166 ? 1.536 1.494 4.242 1.00 96.81 166 ALA A O 1
ATOM 1333 N N . MET A 1 167 ? 2.745 2.645 2.735 1.00 93.62 167 MET A N 1
ATOM 1334 C CA . MET A 1 167 ? 3.880 2.921 3.604 1.00 93.62 167 MET A CA 1
ATOM 1335 C C . MET A 1 167 ? 4.330 4.377 3.489 1.00 93.62 167 MET A C 1
ATOM 1337 O O . MET A 1 167 ? 4.331 4.931 2.390 1.00 93.62 167 MET A O 1
ATOM 1341 N N . GLY A 1 168 ? 4.732 4.994 4.606 1.00 91.69 168 GLY A N 1
ATOM 1342 C CA . GLY A 1 168 ? 5.357 6.317 4.579 1.00 91.69 168 GLY A CA 1
ATOM 1343 C C . GLY A 1 168 ? 4.447 7.369 3.955 1.00 91.69 168 GLY A C 1
ATOM 1344 O O . GLY A 1 168 ? 3.256 7.484 4.270 1.00 91.69 168 GLY A O 1
ATOM 1345 N N . THR A 1 169 ? 5.007 8.097 2.995 1.00 91.81 169 THR A N 1
ATOM 1346 C CA . THR A 1 169 ? 4.303 9.101 2.189 1.00 91.81 169 THR A CA 1
ATOM 1347 C C . THR A 1 169 ? 3.219 8.506 1.284 1.00 91.81 169 THR A C 1
ATOM 1349 O O . THR A 1 169 ? 2.267 9.205 0.925 1.00 91.81 169 THR A O 1
ATOM 1352 N N . GLY A 1 170 ? 3.280 7.205 0.977 1.00 93.94 170 GLY A N 1
ATOM 1353 C CA . GLY A 1 170 ? 2.198 6.472 0.321 1.00 93.94 170 GLY A CA 1
ATOM 1354 C C . GLY A 1 170 ? 0.903 6.474 1.138 1.00 93.94 170 GLY A C 1
ATOM 1355 O O . GLY A 1 170 ? -0.190 6.507 0.571 1.00 93.94 170 GLY A O 1
ATOM 1356 N N . GLY A 1 171 ? 1.002 6.524 2.471 1.00 95.50 171 GLY A N 1
ATOM 1357 C CA . GLY A 1 171 ? -0.158 6.678 3.350 1.00 95.50 171 GLY A CA 1
ATOM 1358 C C . GLY A 1 171 ? -0.830 8.044 3.195 1.00 95.50 171 GLY A C 1
ATOM 1359 O O . GLY A 1 171 ? -2.054 8.136 3.158 1.00 95.50 171 GLY A O 1
ATOM 1360 N N . THR A 1 172 ? -0.046 9.105 2.994 1.00 95.12 172 THR A N 1
ATOM 1361 C CA . THR A 1 172 ? -0.582 10.437 2.673 1.00 95.12 172 THR A CA 1
ATOM 1362 C C . THR A 1 172 ? -1.312 10.420 1.323 1.00 95.12 172 THR A C 1
ATOM 1364 O O . THR A 1 172 ? -2.392 10.993 1.198 1.00 95.12 172 THR A O 1
ATOM 1367 N N . VAL A 1 173 ? -0.804 9.689 0.324 1.00 95.38 173 VAL A N 1
ATOM 1368 C CA . VAL A 1 173 ? -1.514 9.496 -0.956 1.00 95.38 173 VAL A CA 1
ATOM 1369 C C . VAL A 1 173 ? -2.851 8.773 -0.761 1.00 95.38 173 VAL A C 1
ATOM 1371 O O . VAL A 1 173 ? -3.851 9.197 -1.341 1.00 95.38 173 VAL A O 1
ATOM 1374 N N . LEU A 1 174 ? -2.908 7.735 0.082 1.00 97.00 174 LEU A N 1
ATOM 1375 C CA . LEU A 1 174 ? -4.166 7.066 0.438 1.00 97.00 174 LEU A CA 1
ATOM 1376 C C . LEU A 1 174 ? -5.179 8.043 1.047 1.00 97.00 174 LEU A C 1
ATOM 1378 O O . LEU A 1 174 ? -6.328 8.075 0.616 1.00 97.00 174 LEU A O 1
ATOM 1382 N N . LEU A 1 175 ? -4.771 8.862 2.017 1.00 97.00 175 LEU A N 1
ATOM 1383 C CA . LEU A 1 175 ? -5.673 9.833 2.645 1.00 97.00 175 LEU A CA 1
ATOM 1384 C C . LEU A 1 175 ? -6.218 10.847 1.626 1.00 97.00 175 LEU A C 1
ATOM 1386 O O . LEU A 1 175 ? -7.377 11.252 1.699 1.00 97.00 175 LEU A O 1
ATOM 1390 N N . GLN A 1 176 ? -5.422 11.211 0.619 1.00 95.81 176 GLN A N 1
ATOM 1391 C CA . GLN A 1 176 ? -5.887 12.075 -0.460 1.00 95.81 176 GLN A CA 1
ATOM 1392 C C . GLN A 1 176 ? -6.864 11.349 -1.394 1.00 95.81 176 GLN A C 1
ATOM 1394 O O . GLN A 1 176 ? -7.857 11.934 -1.821 1.00 95.81 176 GLN A O 1
ATOM 1399 N N . LEU A 1 177 ? -6.629 10.064 -1.678 1.00 96.69 177 LEU A N 1
ATOM 1400 C CA . LEU A 1 177 ? -7.575 9.228 -2.421 1.00 96.69 177 LEU A CA 1
ATOM 1401 C C . LEU A 1 177 ? -8.906 9.069 -1.675 1.00 96.69 177 LEU A C 1
ATOM 1403 O O . LEU A 1 177 ? -9.946 9.151 -2.322 1.00 96.69 177 LEU A O 1
ATOM 1407 N N . LEU A 1 178 ? -8.889 8.923 -0.346 1.00 96.19 178 LEU A N 1
ATOM 1408 C CA . LEU A 1 178 ? -10.101 8.929 0.483 1.00 96.19 178 LEU A CA 1
ATOM 1409 C C . LEU A 1 178 ? -10.866 10.244 0.320 1.00 96.19 178 LEU A C 1
ATOM 1411 O O . LEU A 1 178 ? -12.056 10.231 0.024 1.00 96.19 178 LEU A O 1
ATOM 1415 N N . ALA A 1 179 ? -10.182 11.384 0.426 1.00 95.19 179 ALA A N 1
ATOM 1416 C CA . ALA A 1 179 ? -10.816 12.690 0.272 1.00 95.19 179 ALA A CA 1
ATOM 1417 C C . ALA A 1 179 ? -11.362 12.937 -1.148 1.00 95.19 179 ALA A C 1
ATOM 1419 O O . ALA A 1 179 ? -12.374 13.618 -1.319 1.00 95.19 179 ALA A O 1
ATOM 1420 N N . GLU A 1 180 ? -10.689 12.457 -2.194 1.00 94.38 180 GLU A N 1
ATOM 1421 C CA . GLU A 1 180 ? -11.017 12.802 -3.584 1.00 94.38 180 GLU A CA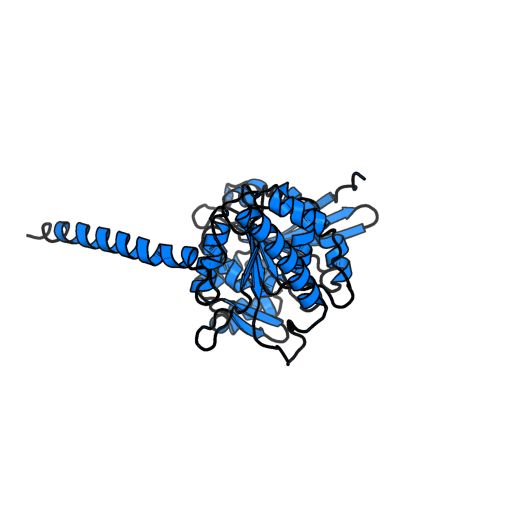 1
ATOM 1422 C C . GLU A 1 180 ? -11.889 11.769 -4.300 1.00 94.38 180 GLU A C 1
ATOM 1424 O O . GLU A 1 180 ? -12.652 12.134 -5.196 1.00 94.38 180 GLU A O 1
ATOM 1429 N N . SER A 1 181 ? -11.744 10.481 -3.990 1.00 95.38 181 SER A N 1
ATOM 1430 C CA . SER A 1 181 ? -12.382 9.384 -4.730 1.00 95.38 181 SER A CA 1
ATOM 1431 C C . SER A 1 181 ? -12.648 8.141 -3.874 1.00 95.38 181 SER A C 1
ATOM 1433 O O . SER A 1 181 ? -12.179 7.050 -4.216 1.00 95.38 181 SER A O 1
ATOM 1435 N N . PRO A 1 182 ? -13.446 8.272 -2.797 1.00 96.00 182 PRO A N 1
ATOM 1436 C CA . PRO A 1 182 ? -13.703 7.175 -1.866 1.00 96.00 182 PRO A CA 1
ATOM 1437 C C . PRO A 1 182 ? -14.398 5.974 -2.512 1.00 96.00 182 PRO A C 1
ATOM 1439 O O . PRO A 1 182 ? -14.158 4.844 -2.115 1.00 96.00 182 PRO A O 1
ATOM 1442 N N . TRP A 1 183 ? -15.194 6.180 -3.564 1.00 95.56 183 TRP A N 1
ATOM 1443 C CA . TRP A 1 183 ? -15.916 5.101 -4.252 1.00 95.56 183 TRP A CA 1
ATOM 1444 C C . TRP A 1 183 ? -15.006 4.025 -4.867 1.00 95.56 183 TRP A C 1
ATOM 1446 O O . TRP A 1 183 ? -15.473 2.920 -5.139 1.00 95.56 183 TRP A O 1
ATOM 1456 N N . MET A 1 184 ? -13.724 4.330 -5.102 1.00 95.69 184 MET A N 1
ATOM 1457 C CA . MET A 1 184 ? -12.750 3.356 -5.608 1.00 95.69 184 MET A CA 1
ATOM 1458 C C . MET A 1 184 ? -12.095 2.519 -4.504 1.00 95.69 184 MET A C 1
ATOM 1460 O O . MET A 1 184 ? -11.297 1.628 -4.798 1.00 95.69 184 MET A O 1
ATOM 1464 N N . LEU A 1 185 ? -12.346 2.845 -3.243 1.00 97.00 185 LEU A N 1
ATOM 1465 C CA . LEU A 1 185 ? -11.706 2.222 -2.100 1.00 97.00 185 LEU A CA 1
ATOM 1466 C C . LEU A 1 185 ? -12.652 1.197 -1.468 1.00 97.00 185 LEU A C 1
ATOM 1468 O O . LEU A 1 185 ? -13.863 1.397 -1.399 1.00 97.00 185 LEU A O 1
ATOM 1472 N N . SER A 1 186 ? -12.085 0.068 -1.055 1.00 95.94 186 SER A N 1
ATOM 1473 C CA . SER A 1 186 ? -12.760 -0.955 -0.252 1.00 95.94 186 SER A CA 1
ATOM 1474 C C . SER A 1 186 ? -12.810 -0.539 1.220 1.00 95.94 186 SER A C 1
ATOM 1476 O O . SER A 1 186 ? -12.103 0.365 1.631 1.00 95.94 186 SER A O 1
ATOM 1478 N N . ALA A 1 187 ? -13.577 -1.246 2.049 1.00 94.81 187 ALA A N 1
ATOM 1479 C CA . ALA A 1 187 ? -13.815 -0.851 3.440 1.00 94.81 187 ALA A CA 1
ATOM 1480 C C . ALA A 1 187 ? -12.563 -0.784 4.349 1.00 94.81 187 ALA A C 1
ATOM 1482 O O . ALA A 1 187 ? -12.586 -0.072 5.346 1.00 94.81 187 ALA A O 1
ATOM 1483 N N . THR A 1 188 ? -11.482 -1.518 4.056 1.00 96.44 188 THR A N 1
ATOM 1484 C CA . THR A 1 188 ? -10.342 -1.664 4.982 1.00 96.44 188 THR A CA 1
ATOM 1485 C C . THR A 1 188 ? -8.991 -1.334 4.343 1.00 96.44 188 THR A C 1
ATOM 1487 O O . THR A 1 188 ? -8.676 -1.786 3.234 1.00 96.44 188 THR A O 1
ATOM 1490 N N . HIS A 1 189 ? -8.161 -0.566 5.059 1.00 97.75 189 HIS A N 1
ATOM 1491 C CA . HIS A 1 189 ? -6.831 -0.145 4.603 1.00 97.75 189 HIS A CA 1
ATOM 1492 C C . HIS A 1 189 ? -5.787 -0.209 5.714 1.00 97.75 189 HIS A C 1
ATOM 1494 O O . HIS A 1 189 ? -6.064 0.153 6.855 1.00 97.75 189 HIS A O 1
ATOM 1500 N N . VAL A 1 190 ? -4.568 -0.615 5.366 1.00 97.38 190 VAL A N 1
ATOM 1501 C CA . VAL A 1 190 ? -3.435 -0.661 6.296 1.00 97.38 190 VAL A CA 1
ATOM 1502 C C . VAL A 1 190 ? -2.403 0.374 5.875 1.00 97.38 190 VAL A C 1
ATOM 1504 O O . VAL A 1 190 ? -2.068 0.477 4.693 1.00 97.38 190 VAL A O 1
ATOM 1507 N N . VAL A 1 191 ? -1.875 1.122 6.839 1.00 96.75 191 VAL A N 1
ATOM 1508 C CA . VAL A 1 191 ? -0.783 2.070 6.616 1.00 96.75 191 VAL A CA 1
ATOM 1509 C C . VAL A 1 191 ? 0.345 1.774 7.591 1.00 96.75 191 VAL A C 1
ATOM 1511 O O . VAL A 1 191 ? 0.169 1.886 8.799 1.00 96.75 191 VAL A O 1
ATOM 1514 N N . TYR A 1 192 ? 1.509 1.413 7.065 1.00 94.62 192 TYR A N 1
ATOM 1515 C CA . TYR A 1 192 ? 2.719 1.203 7.846 1.00 94.62 192 TYR A CA 1
ATOM 1516 C C . TYR A 1 192 ? 3.569 2.476 7.870 1.00 94.62 192 TYR A C 1
ATOM 1518 O O . TYR A 1 192 ? 3.933 3.000 6.819 1.00 94.62 192 TYR A O 1
ATOM 1526 N N . ASN A 1 193 ? 3.892 2.975 9.063 1.00 92.38 193 ASN A N 1
ATOM 1527 C CA . ASN A 1 193 ? 4.720 4.161 9.276 1.00 92.38 193 ASN A CA 1
ATOM 1528 C C . ASN A 1 193 ? 4.243 5.368 8.455 1.00 92.38 193 ASN A C 1
ATOM 1530 O O . ASN A 1 193 ? 4.974 5.869 7.608 1.00 92.38 193 ASN A O 1
ATOM 1534 N N . LEU A 1 194 ? 2.996 5.809 8.656 1.00 93.44 194 LEU A N 1
ATOM 1535 C CA . LEU A 1 194 ? 2.447 6.961 7.932 1.00 93.44 194 LEU A CA 1
ATOM 1536 C C . LEU A 1 194 ? 3.332 8.203 8.113 1.00 93.44 194 LEU A C 1
ATOM 1538 O O . LEU A 1 194 ? 3.615 8.598 9.245 1.00 93.44 194 LEU A O 1
ATOM 1542 N N . ASP A 1 195 ? 3.683 8.848 7.001 1.00 90.94 195 ASP A N 1
ATOM 1543 C CA . ASP A 1 195 ? 4.561 10.017 6.988 1.00 90.94 195 ASP A CA 1
ATOM 1544 C C . ASP A 1 195 ? 4.067 11.117 6.031 1.00 90.94 195 ASP A C 1
ATOM 1546 O O . ASP A 1 195 ? 3.363 10.869 5.045 1.00 90.94 195 ASP A O 1
ATOM 1550 N N . LEU A 1 196 ? 4.476 12.347 6.327 1.00 90.12 196 LEU A N 1
ATOM 1551 C CA . LEU A 1 196 ? 4.325 13.546 5.522 1.00 90.12 196 LEU A CA 1
ATOM 1552 C C . LEU A 1 196 ? 5.730 14.057 5.144 1.00 90.12 196 LEU A C 1
ATOM 1554 O O . LEU A 1 196 ? 6.541 14.307 6.036 1.00 90.12 196 LEU A O 1
ATOM 1558 N N . PRO A 1 197 ? 6.041 14.288 3.851 1.00 83.25 197 PRO A N 1
ATOM 1559 C CA . PRO A 1 197 ? 7.371 14.737 3.448 1.00 83.25 197 PRO A CA 1
ATOM 1560 C C . PRO A 1 197 ? 7.801 16.000 4.198 1.00 83.25 197 PRO A C 1
ATOM 1562 O O . PRO A 1 197 ? 7.016 16.935 4.311 1.00 83.25 197 PRO A O 1
ATOM 1565 N N . LYS A 1 198 ? 9.076 16.086 4.604 1.00 80.00 198 LYS A N 1
ATOM 1566 C CA . LYS A 1 198 ? 9.638 17.184 5.430 1.00 80.00 198 LYS A CA 1
ATOM 1567 C C . LYS A 1 198 ? 9.336 18.609 4.939 1.00 80.00 198 LYS A C 1
ATOM 1569 O O . LYS A 1 198 ? 9.326 19.553 5.721 1.00 80.00 198 LYS A O 1
ATOM 1574 N N . ILE A 1 199 ? 9.122 18.781 3.637 1.00 79.81 199 ILE A N 1
ATOM 1575 C CA . ILE A 1 199 ? 8.780 20.072 3.022 1.00 79.81 199 ILE A CA 1
ATOM 1576 C C . ILE A 1 199 ? 7.332 20.513 3.291 1.00 79.81 199 ILE A C 1
ATOM 1578 O O . ILE A 1 199 ? 7.014 21.701 3.225 1.00 79.81 199 ILE A O 1
ATOM 1582 N N . CYS A 1 200 ? 6.447 19.570 3.591 1.00 82.31 200 CYS A N 1
ATOM 1583 C CA . CYS A 1 200 ? 5.058 19.820 3.920 1.00 82.31 200 CYS A CA 1
ATOM 1584 C C . CYS A 1 200 ? 4.943 20.052 5.429 1.00 82.31 200 CYS A C 1
ATOM 1586 O O . CYS A 1 200 ? 5.241 19.177 6.234 1.00 82.31 200 CYS A O 1
ATOM 1588 N N . LYS A 1 201 ? 4.494 21.248 5.818 1.00 84.75 201 LYS A N 1
ATOM 1589 C CA . LYS A 1 201 ? 4.201 21.574 7.227 1.00 84.75 201 LYS A CA 1
ATOM 1590 C C . LYS A 1 201 ? 2.806 21.127 7.658 1.00 84.75 201 LYS A C 1
ATOM 1592 O O . LYS A 1 201 ? 2.524 21.044 8.846 1.00 84.75 201 LYS A O 1
ATOM 1597 N N . THR A 1 202 ? 1.933 20.902 6.685 1.00 88.56 202 THR A N 1
ATOM 1598 C CA . THR A 1 202 ? 0.539 20.512 6.871 1.00 88.56 202 THR A CA 1
ATOM 1599 C C . THR A 1 202 ? 0.181 19.435 5.850 1.00 88.56 202 THR A C 1
ATOM 1601 O O . THR A 1 202 ? 0.799 19.401 4.776 1.00 88.56 202 THR A O 1
ATOM 1604 N N . PRO A 1 203 ? -0.817 18.585 6.143 1.00 89.94 203 PRO A N 1
ATOM 1605 C CA . PRO A 1 203 ? -1.339 17.633 5.171 1.00 89.94 203 PRO A CA 1
ATOM 1606 C C . PRO A 1 203 ? -1.760 18.344 3.869 1.00 89.94 203 PRO A C 1
ATOM 1608 O O . PRO A 1 203 ? -2.302 19.452 3.931 1.00 89.94 203 PRO A O 1
ATOM 1611 N N . PRO A 1 204 ? -1.503 17.755 2.685 1.00 89.25 204 PRO A N 1
ATOM 1612 C CA . PRO A 1 204 ? -1.842 18.362 1.394 1.00 89.25 204 PRO A CA 1
ATOM 1613 C C . PRO A 1 204 ? -3.339 18.277 1.051 1.00 89.25 204 PRO A C 1
ATOM 1615 O O . PRO A 1 204 ? -3.760 18.804 0.023 1.00 89.25 204 PRO A O 1
ATOM 1618 N N . MET A 1 205 ? -4.131 17.599 1.881 1.00 92.94 205 MET A N 1
ATOM 1619 C CA . MET A 1 205 ? -5.564 17.386 1.715 1.00 92.94 205 MET A CA 1
ATOM 1620 C C . MET A 1 205 ? -6.351 17.979 2.888 1.00 92.94 205 MET A C 1
ATOM 1622 O O . MET A 1 205 ? -5.815 18.212 3.972 1.00 92.94 205 MET A O 1
ATOM 1626 N N . ASP A 1 206 ? -7.648 18.180 2.673 1.00 93.56 206 ASP A N 1
ATOM 1627 C CA . ASP A 1 206 ? -8.569 18.576 3.733 1.00 93.56 206 ASP A CA 1
ATOM 1628 C C . ASP A 1 206 ? -8.876 17.385 4.653 1.00 93.56 206 ASP A C 1
ATOM 1630 O O . ASP A 1 206 ? -9.582 16.449 4.274 1.00 93.56 206 ASP A O 1
ATOM 1634 N N . MET A 1 207 ? -8.341 17.429 5.872 1.00 94.75 207 MET A N 1
ATOM 1635 C CA . MET A 1 207 ? -8.509 16.364 6.861 1.00 94.75 207 MET A CA 1
ATOM 1636 C C . MET A 1 207 ? -9.919 16.302 7.454 1.00 94.75 207 MET A C 1
ATOM 1638 O O . MET A 1 207 ? -10.310 15.239 7.927 1.00 94.75 207 MET A O 1
ATOM 1642 N N . VAL A 1 208 ? -10.697 17.390 7.388 1.00 95.00 208 VAL A N 1
ATOM 1643 C CA . VAL A 1 208 ? -12.121 17.362 7.764 1.00 95.00 208 VAL A CA 1
ATOM 1644 C C . VAL A 1 208 ? -12.882 16.503 6.763 1.00 95.00 208 VAL A C 1
ATOM 1646 O O . VAL A 1 208 ? -13.622 15.604 7.146 1.00 95.00 208 VAL A O 1
ATOM 1649 N N . LYS A 1 209 ? -12.601 16.688 5.469 1.00 96.00 209 LYS A N 1
ATOM 1650 C CA . LYS A 1 209 ? -13.182 15.853 4.416 1.00 96.00 209 LYS A CA 1
ATOM 1651 C C . LYS A 1 209 ? -12.787 14.379 4.553 1.00 96.00 209 LYS A C 1
ATOM 1653 O O . LYS A 1 209 ? -13.607 13.507 4.292 1.00 96.00 209 LYS A O 1
ATOM 1658 N N . VAL A 1 210 ? -11.542 14.091 4.946 1.00 95.88 210 VAL A N 1
ATOM 1659 C CA . VAL A 1 210 ? -11.093 12.712 5.222 1.00 95.88 210 VAL A CA 1
ATOM 1660 C C . VAL A 1 210 ? -11.907 12.092 6.359 1.00 95.88 210 VAL A C 1
ATOM 1662 O O . VAL A 1 210 ? -12.390 10.973 6.216 1.00 95.88 210 VAL A O 1
ATOM 1665 N N . GLU A 1 211 ? -12.081 12.815 7.466 1.00 95.25 211 GLU A N 1
ATOM 1666 C CA . GLU A 1 211 ? -12.891 12.376 8.609 1.00 95.25 211 GLU A CA 1
ATOM 1667 C C . GLU A 1 211 ? -14.349 12.114 8.215 1.00 95.25 211 GLU A C 1
ATOM 1669 O O . GLU A 1 211 ? -14.877 11.044 8.520 1.00 95.25 211 GLU A O 1
ATOM 1674 N N . ASP A 1 212 ? -14.971 13.040 7.480 1.00 93.94 212 ASP A N 1
ATOM 1675 C CA . ASP A 1 212 ? -16.341 12.882 6.988 1.00 93.94 212 ASP A CA 1
ATOM 1676 C C . ASP A 1 212 ? -16.481 11.633 6.115 1.00 93.94 212 ASP A C 1
ATOM 1678 O O . ASP A 1 212 ? -17.372 10.814 6.336 1.00 93.94 212 ASP A O 1
ATOM 1682 N N . VAL A 1 213 ? -15.550 11.424 5.182 1.00 94.75 213 VAL A N 1
ATOM 1683 C CA . VAL A 1 213 ? -15.551 10.249 4.305 1.00 94.75 213 VAL A CA 1
ATOM 1684 C C . VAL A 1 213 ? -15.417 8.949 5.096 1.00 94.75 213 VAL A C 1
ATOM 1686 O O . VAL A 1 213 ? -16.163 8.008 4.821 1.00 94.75 213 VAL A O 1
ATOM 1689 N N . ILE A 1 214 ? -14.488 8.881 6.058 1.00 92.56 214 ILE A N 1
ATOM 1690 C CA . ILE A 1 214 ? -14.284 7.695 6.905 1.00 92.56 214 ILE A CA 1
ATOM 1691 C C . ILE A 1 214 ? -15.571 7.356 7.667 1.00 92.56 214 ILE A C 1
ATOM 1693 O O . ILE A 1 214 ? -15.975 6.192 7.733 1.00 92.56 214 ILE A O 1
ATOM 1697 N N . ARG A 1 215 ? -16.237 8.383 8.198 1.00 87.75 215 ARG A N 1
ATOM 1698 C CA . ARG A 1 215 ? -17.486 8.252 8.947 1.00 87.75 215 ARG A CA 1
ATOM 1699 C C . ARG A 1 215 ? -18.662 7.823 8.066 1.00 87.75 215 ARG A C 1
ATOM 1701 O O . ARG A 1 215 ? -19.449 6.986 8.489 1.00 87.75 215 ARG A O 1
ATOM 1708 N N . GLU A 1 216 ? -18.791 8.366 6.860 1.00 90.38 216 GLU A N 1
ATOM 1709 C CA . GLU A 1 216 ? -19.957 8.142 5.991 1.00 90.38 216 GLU A CA 1
ATOM 1710 C C . GLU A 1 216 ? -19.885 6.855 5.158 1.00 90.38 216 GLU A C 1
ATOM 1712 O O . GLU A 1 216 ? -20.922 6.287 4.828 1.00 90.38 216 GLU A O 1
ATOM 1717 N N . ASN A 1 217 ? -18.684 6.391 4.803 1.00 88.62 217 ASN A N 1
ATOM 1718 C CA . ASN A 1 217 ? -18.493 5.283 3.851 1.00 88.62 217 ASN A CA 1
ATOM 1719 C C . ASN A 1 217 ? -18.063 3.973 4.522 1.00 88.62 217 ASN A C 1
ATOM 1721 O O . ASN A 1 217 ? -17.590 3.059 3.852 1.00 88.62 217 ASN A O 1
ATOM 1725 N N . GLU A 1 218 ? -18.207 3.899 5.843 1.00 88.69 218 GLU A N 1
ATOM 1726 C CA . GLU A 1 218 ? -17.840 2.733 6.642 1.00 88.69 218 GLU A CA 1
ATOM 1727 C C . GLU A 1 218 ? -16.392 2.259 6.414 1.00 88.69 218 GLU A C 1
ATOM 1729 O O . GLU A 1 218 ? -16.126 1.069 6.265 1.00 88.69 218 GLU A O 1
ATOM 1734 N N . PHE A 1 219 ? -15.429 3.186 6.388 1.00 93.62 219 PHE A N 1
ATOM 1735 C CA . PHE A 1 219 ? -14.019 2.810 6.268 1.00 93.62 219 PHE A CA 1
ATOM 1736 C C . PHE A 1 219 ? -13.396 2.473 7.624 1.00 93.62 219 PHE A C 1
ATOM 1738 O O . PHE A 1 219 ? -13.754 3.044 8.656 1.00 93.62 219 PHE A O 1
ATOM 1745 N N . GLN A 1 220 ? -12.411 1.576 7.600 1.00 94.50 220 GLN A N 1
ATOM 1746 C CA . GLN A 1 220 ? -11.530 1.285 8.722 1.00 94.50 220 GLN A CA 1
ATOM 1747 C C . GLN A 1 220 ? -10.061 1.365 8.294 1.00 94.50 220 GLN A C 1
ATOM 1749 O O . GLN A 1 220 ? -9.623 0.694 7.354 1.00 94.50 220 GLN A O 1
ATOM 1754 N N . LEU A 1 221 ? -9.291 2.189 9.002 1.00 96.06 221 LEU A N 1
ATOM 1755 C CA . LEU A 1 221 ? -7.855 2.365 8.815 1.00 96.06 221 LEU A CA 1
ATOM 1756 C C . LEU A 1 221 ? -7.101 1.685 9.948 1.00 96.06 221 LEU A C 1
ATOM 1758 O O . LEU A 1 221 ? -7.395 1.933 11.112 1.00 96.06 221 LEU A O 1
ATOM 1762 N N . TRP A 1 222 ? -6.093 0.886 9.618 1.00 95.56 222 TRP A N 1
ATOM 1763 C CA . TRP A 1 222 ? -5.163 0.336 10.596 1.00 95.56 222 TRP A CA 1
ATOM 1764 C C . TRP A 1 222 ? -3.772 0.932 10.392 1.00 95.56 222 TRP A C 1
ATOM 1766 O O . TRP A 1 222 ? -3.099 0.662 9.395 1.00 95.56 222 TRP A O 1
ATOM 1776 N N . LEU A 1 223 ? -3.365 1.785 11.328 1.00 94.94 223 LEU A N 1
ATOM 1777 C CA . LEU A 1 223 ? -2.076 2.461 11.340 1.00 94.94 223 LEU A CA 1
ATOM 1778 C C . LEU A 1 223 ? -1.091 1.645 12.175 1.00 94.94 223 LEU A C 1
ATOM 1780 O O . LEU A 1 223 ? -1.313 1.416 13.362 1.00 94.94 223 LEU A O 1
ATOM 1784 N N . LEU A 1 224 ? -0.004 1.215 11.548 1.00 93.25 224 LEU A N 1
ATOM 1785 C CA . LEU A 1 224 ? 1.049 0.412 12.156 1.00 93.25 224 LEU A CA 1
ATOM 1786 C C . LEU A 1 224 ? 2.304 1.267 12.313 1.00 93.25 224 LEU A C 1
ATOM 1788 O O . LEU A 1 224 ? 2.877 1.674 11.305 1.00 93.25 224 LEU A O 1
ATOM 1792 N N . TYR A 1 225 ? 2.756 1.508 13.542 1.00 89.19 225 TYR A N 1
ATOM 1793 C CA . TYR A 1 225 ? 3.982 2.259 13.806 1.00 89.19 225 TYR A CA 1
ATOM 1794 C C . TYR A 1 225 ? 5.095 1.359 14.339 1.00 89.19 225 TYR A C 1
ATOM 1796 O O . TYR A 1 225 ? 4.936 0.608 15.304 1.00 89.19 225 TYR A O 1
ATOM 1804 N N . TYR A 1 226 ? 6.245 1.452 13.680 1.00 81.75 226 TYR A N 1
ATOM 1805 C CA . TYR A 1 226 ? 7.497 0.855 14.108 1.00 81.75 226 TYR A CA 1
ATOM 1806 C C . TYR A 1 226 ? 8.114 1.674 15.246 1.00 81.75 226 TYR A C 1
ATOM 1808 O O . TYR A 1 226 ? 8.106 2.903 15.208 1.00 81.75 226 TYR A O 1
ATOM 1816 N N . ASN A 1 227 ? 8.626 0.982 16.264 1.00 65.81 227 ASN A N 1
ATOM 1817 C CA . ASN A 1 227 ? 9.039 1.592 17.528 1.00 65.81 227 ASN A CA 1
ATOM 1818 C C . ASN A 1 227 ? 10.486 2.072 17.585 1.00 65.81 227 ASN A C 1
ATOM 1820 O O . ASN A 1 227 ? 10.798 2.900 18.438 1.00 65.81 227 ASN A O 1
ATOM 1824 N N . GLU A 1 228 ? 11.383 1.527 16.767 1.00 62.69 228 GLU A N 1
ATOM 1825 C CA . GLU A 1 228 ? 12.802 1.856 16.904 1.00 62.69 228 GLU A CA 1
ATOM 1826 C C . GLU A 1 228 ? 13.134 3.130 16.130 1.00 62.69 228 GLU A C 1
ATOM 1828 O O . GLU A 1 228 ? 12.696 3.320 14.993 1.00 62.69 228 GLU A O 1
ATOM 1833 N N . ILE A 1 229 ? 13.911 4.002 16.774 1.00 55.84 229 ILE A N 1
ATOM 1834 C CA . ILE A 1 229 ? 14.514 5.172 16.144 1.00 55.84 229 ILE A CA 1
ATOM 1835 C C . ILE A 1 229 ? 15.581 4.640 15.187 1.00 55.84 229 ILE A C 1
ATOM 1837 O O . ILE A 1 229 ? 16.586 4.074 15.616 1.00 55.84 229 ILE A O 1
ATOM 1841 N N . ASP A 1 230 ? 15.341 4.781 13.887 1.00 53.75 230 ASP A N 1
ATOM 1842 C CA . ASP A 1 230 ? 16.297 4.401 12.846 1.00 53.75 230 ASP A CA 1
ATOM 1843 C C . ASP A 1 230 ? 17.380 5.500 12.763 1.00 53.75 230 ASP A C 1
ATOM 1845 O O . ASP A 1 230 ? 17.397 6.324 11.850 1.00 53.75 230 ASP A O 1
ATOM 1849 N N . ASP A 1 231 ? 18.258 5.561 13.776 1.00 48.84 231 ASP A N 1
ATOM 1850 C CA . ASP A 1 231 ? 19.328 6.571 13.907 1.00 48.84 231 ASP A CA 1
ATOM 1851 C C . ASP A 1 231 ? 20.371 6.490 12.771 1.00 48.84 231 ASP A C 1
ATOM 1853 O O . ASP A 1 231 ? 21.155 7.420 12.564 1.00 48.84 231 ASP A O 1
ATOM 1857 N N . ALA A 1 232 ? 20.378 5.395 12.003 1.00 47.19 232 ALA A N 1
ATOM 1858 C CA . ALA A 1 232 ? 21.274 5.181 10.876 1.00 47.19 232 ALA A CA 1
ATOM 1859 C C . ALA A 1 232 ? 20.505 5.195 9.541 1.00 47.19 232 ALA A C 1
ATOM 1861 O O . ALA A 1 232 ? 19.677 4.332 9.256 1.00 47.19 232 ALA A O 1
ATOM 1862 N N . ASP A 1 233 ? 20.855 6.160 8.687 1.00 49.41 233 ASP A N 1
ATOM 1863 C CA . ASP A 1 233 ? 20.530 6.210 7.252 1.00 49.41 233 ASP A CA 1
ATOM 1864 C C . ASP A 1 233 ? 19.128 6.695 6.842 1.00 49.41 233 ASP A C 1
ATOM 1866 O O . ASP A 1 233 ? 18.606 6.299 5.800 1.00 49.41 233 ASP A O 1
ATOM 1870 N N . GLY A 1 234 ? 18.539 7.632 7.592 1.00 53.72 234 GLY A N 1
ATOM 1871 C CA . GLY A 1 234 ? 17.378 8.399 7.112 1.00 53.72 234 GLY A CA 1
ATOM 1872 C C . GLY A 1 234 ? 16.084 7.590 7.003 1.00 53.72 234 GLY A C 1
ATOM 1873 O O . GLY A 1 234 ? 15.246 7.893 6.152 1.00 53.72 234 GLY A O 1
ATOM 1874 N N . GLY A 1 235 ? 15.935 6.570 7.852 1.00 60.41 235 GLY A N 1
ATOM 1875 C CA . GLY A 1 235 ? 14.697 5.817 8.010 1.00 60.41 235 GLY A CA 1
ATOM 1876 C C . GLY A 1 235 ? 13.558 6.630 8.631 1.00 60.41 235 GLY A C 1
ATOM 1877 O O . GLY A 1 235 ? 13.681 7.824 8.916 1.00 60.41 235 GLY A O 1
ATOM 1878 N N . PHE A 1 236 ? 12.414 5.968 8.814 1.00 70.50 236 PHE A N 1
ATOM 1879 C CA . PHE A 1 236 ? 11.257 6.559 9.481 1.00 70.50 236 PHE A CA 1
ATOM 1880 C C . PHE A 1 236 ? 11.612 6.885 10.935 1.00 70.50 236 PHE A C 1
ATOM 1882 O O . PHE A 1 236 ? 11.936 5.993 11.713 1.00 70.50 236 PHE A O 1
ATOM 1889 N N . ASP A 1 237 ? 11.503 8.157 11.300 1.00 73.12 237 ASP A N 1
ATOM 1890 C CA . ASP A 1 237 ? 11.702 8.629 12.665 1.00 73.12 237 ASP A CA 1
ATOM 1891 C C . ASP A 1 237 ? 10.427 9.333 13.128 1.00 73.12 237 ASP A C 1
ATOM 1893 O O . ASP A 1 237 ? 10.068 10.412 12.649 1.00 73.12 237 ASP A O 1
ATOM 1897 N N . ARG A 1 238 ? 9.742 8.703 14.086 1.00 73.50 238 ARG A N 1
ATOM 1898 C CA . ARG A 1 238 ? 8.478 9.189 14.646 1.00 73.50 238 ARG A CA 1
ATOM 1899 C C . ARG A 1 238 ? 8.610 10.573 15.284 1.00 73.50 238 ARG A C 1
ATOM 1901 O O . ARG A 1 238 ? 7.620 11.293 15.330 1.00 73.50 238 ARG A O 1
ATOM 1908 N N . SER A 1 239 ? 9.800 10.953 15.751 1.00 75.62 239 SER A N 1
ATOM 1909 C CA . SER A 1 239 ? 10.047 12.265 16.357 1.00 75.62 239 SER A CA 1
ATOM 1910 C C . SER A 1 239 ? 10.117 13.401 15.331 1.00 75.62 239 SER A C 1
ATOM 1912 O O . SER A 1 239 ? 10.069 14.579 15.696 1.00 75.62 239 SER A O 1
ATOM 1914 N N . GLN A 1 240 ? 10.187 13.076 14.035 1.00 82.38 240 GLN A N 1
ATOM 1915 C CA . GLN A 1 240 ? 10.188 14.081 12.983 1.00 82.38 240 GLN A CA 1
ATOM 1916 C C . GLN A 1 240 ? 8.822 14.789 12.894 1.00 82.38 240 GLN A C 1
ATOM 1918 O O . GLN A 1 240 ? 7.776 14.200 13.197 1.00 82.38 240 GLN A O 1
ATOM 1923 N N . PRO A 1 241 ? 8.791 16.049 12.413 1.00 84.38 241 PRO A N 1
ATOM 1924 C CA . PRO A 1 241 ? 7.546 16.805 12.279 1.00 84.38 241 PRO A CA 1
ATOM 1925 C C . PRO A 1 241 ? 6.501 16.120 11.388 1.00 84.38 241 PRO A C 1
ATOM 1927 O O . PRO A 1 241 ? 5.316 16.185 11.692 1.00 84.38 241 PRO A O 1
ATOM 1930 N N . GLY A 1 242 ? 6.931 15.458 10.308 1.00 85.75 242 GLY A N 1
ATOM 1931 C CA . GLY A 1 242 ? 6.045 14.803 9.340 1.00 85.75 242 GLY A CA 1
ATOM 1932 C C . GLY A 1 242 ? 5.167 13.712 9.965 1.00 85.75 242 GLY A C 1
ATOM 1933 O O . GLY A 1 242 ? 3.942 13.879 10.000 1.00 85.75 242 GLY A O 1
ATOM 1934 N N . PRO A 1 243 ? 5.762 12.643 10.531 1.00 85.56 243 PRO A N 1
ATOM 1935 C CA . PRO A 1 243 ? 5.013 11.574 11.186 1.00 85.56 243 PRO A CA 1
ATOM 1936 C C . PRO A 1 243 ? 4.191 12.074 12.371 1.00 85.56 243 PRO A C 1
ATOM 1938 O O . PRO A 1 243 ? 3.038 11.672 12.525 1.00 85.56 243 PRO A O 1
ATOM 1941 N N . THR A 1 244 ? 4.751 12.992 13.169 1.00 87.12 244 THR A N 1
ATOM 1942 C CA . THR A 1 244 ? 4.070 13.565 14.340 1.00 87.12 244 THR A CA 1
ATOM 1943 C C . THR A 1 244 ? 2.788 14.292 13.935 1.00 87.12 244 THR A C 1
ATOM 1945 O O . THR A 1 244 ? 1.727 14.025 14.490 1.00 87.12 244 THR A O 1
ATOM 1948 N N . VAL A 1 245 ? 2.844 15.163 12.919 1.00 90.75 245 VAL A N 1
ATOM 1949 C CA . VAL A 1 245 ? 1.670 15.912 12.439 1.00 90.75 245 VAL A CA 1
ATOM 1950 C C . VAL A 1 245 ? 0.571 14.973 11.943 1.00 90.75 245 VAL A C 1
ATOM 1952 O O . VAL A 1 245 ? -0.605 15.188 12.249 1.00 90.75 245 VAL A O 1
ATOM 1955 N N . MET A 1 246 ? 0.930 13.932 11.187 1.00 91.69 246 MET A N 1
ATOM 1956 C CA . MET A 1 246 ? -0.046 12.968 10.672 1.00 91.69 246 MET A CA 1
ATOM 1957 C C . MET A 1 246 ? -0.678 12.145 11.793 1.00 91.69 246 MET A C 1
ATOM 1959 O O . MET A 1 246 ? -1.904 12.016 11.836 1.00 91.69 246 MET A O 1
ATOM 1963 N N . LEU A 1 247 ? 0.143 11.647 12.720 1.00 89.00 247 LEU A N 1
ATOM 1964 C CA . LEU A 1 247 ? -0.312 10.890 13.879 1.00 89.00 247 LEU A CA 1
ATOM 1965 C C . LEU A 1 247 ? -1.249 11.728 14.753 1.00 89.00 247 LEU A C 1
ATOM 1967 O O . LEU A 1 247 ? -2.364 11.296 15.025 1.00 89.00 247 LEU A O 1
ATOM 1971 N N . ASP A 1 248 ? -0.845 12.939 15.138 1.00 90.50 248 ASP A N 1
ATOM 1972 C CA . ASP A 1 248 ? -1.653 13.832 15.976 1.00 90.50 248 ASP A CA 1
ATOM 1973 C C . ASP A 1 248 ? -3.002 14.151 15.331 1.00 90.50 248 ASP A C 1
ATOM 1975 O O . ASP A 1 248 ? -4.025 14.287 16.007 1.00 90.50 248 ASP A O 1
ATOM 1979 N N . THR A 1 249 ? -3.015 14.299 14.006 1.00 92.31 249 THR A N 1
ATOM 1980 C CA . THR A 1 249 ? -4.238 14.590 13.259 1.00 92.31 249 THR A CA 1
ATOM 1981 C C . THR A 1 249 ? -5.191 13.397 13.274 1.00 92.31 249 THR A C 1
ATOM 1983 O O . THR A 1 249 ? -6.371 13.567 13.585 1.00 92.31 249 THR A O 1
ATOM 1986 N N . LEU A 1 250 ? -4.692 12.191 12.987 1.00 92.81 250 LEU A N 1
ATOM 1987 C CA . LEU A 1 250 ? -5.508 10.973 12.977 1.00 92.81 250 LEU A CA 1
ATOM 1988 C C . LEU A 1 250 ? -5.930 10.547 14.386 1.00 92.81 250 LEU A C 1
ATOM 1990 O O . LEU A 1 250 ? -7.077 10.150 14.568 1.00 92.81 250 LEU A O 1
ATOM 1994 N N . ALA A 1 251 ? -5.078 10.730 15.395 1.00 91.19 251 ALA A N 1
ATOM 1995 C CA . ALA A 1 251 ? -5.420 10.506 16.798 1.00 91.19 251 ALA A CA 1
ATOM 1996 C C . ALA A 1 251 ? -6.565 11.425 17.253 1.00 91.19 251 ALA A C 1
ATOM 1998 O O . ALA A 1 251 ? -7.482 10.996 17.949 1.00 91.19 251 ALA A O 1
ATOM 1999 N N . LYS A 1 252 ? -6.585 12.691 16.813 1.00 93.31 252 LYS A N 1
ATOM 2000 C CA . LYS A 1 252 ? -7.711 13.598 17.098 1.00 93.31 252 LYS A CA 1
ATOM 2001 C C . LYS A 1 252 ? -9.013 13.139 16.440 1.00 93.31 252 LYS A C 1
ATOM 2003 O O . LYS A 1 252 ? -10.062 13.271 17.067 1.00 93.31 252 LYS A O 1
ATOM 2008 N N . ILE A 1 253 ? -8.955 12.633 15.206 1.00 93.00 253 ILE A N 1
ATOM 2009 C CA . ILE A 1 253 ? -10.122 12.057 14.515 1.00 93.00 253 ILE A CA 1
ATOM 2010 C C . ILE A 1 253 ? -10.622 10.829 15.283 1.00 93.00 253 ILE A C 1
ATOM 2012 O O . ILE A 1 253 ? -11.803 10.738 15.605 1.00 93.00 253 ILE A O 1
ATOM 2016 N N . GLN A 1 254 ? -9.709 9.937 15.662 1.00 91.69 254 GLN A N 1
ATOM 2017 C CA . GLN A 1 254 ? -10.009 8.740 16.439 1.00 91.69 254 GLN A CA 1
ATOM 2018 C C . GLN A 1 254 ? -10.692 9.071 17.777 1.00 91.69 254 GLN A C 1
ATOM 2020 O O . GLN A 1 254 ? -11.769 8.554 18.062 1.00 91.69 254 GLN A O 1
ATOM 2025 N N . VAL A 1 255 ? -10.126 9.989 18.570 1.00 91.19 255 VAL A N 1
ATOM 2026 C CA . VAL A 1 255 ? -10.693 10.410 19.865 1.00 91.19 255 VAL A CA 1
ATOM 2027 C C . VAL A 1 255 ? -12.085 11.027 19.702 1.00 91.19 255 VAL A C 1
ATOM 2029 O O . VAL A 1 255 ? -12.966 10.806 20.538 1.00 91.19 255 VAL A O 1
ATOM 2032 N N . ARG A 1 256 ? -12.317 11.803 18.634 1.00 91.50 256 ARG A N 1
ATOM 2033 C CA . ARG A 1 256 ? -13.651 12.348 18.339 1.00 91.50 256 ARG A CA 1
ATOM 2034 C C . ARG A 1 256 ? -14.643 11.237 18.020 1.00 91.50 256 ARG A C 1
ATOM 2036 O O . ARG A 1 256 ? -15.708 11.206 18.636 1.00 91.50 256 ARG A O 1
ATOM 2043 N N . ALA A 1 257 ? -14.279 10.326 17.124 1.00 88.06 257 ALA A N 1
ATOM 2044 C CA . ALA A 1 257 ? -15.133 9.221 16.710 1.00 88.06 257 ALA A CA 1
ATOM 2045 C C . ALA A 1 257 ? -15.481 8.290 17.886 1.00 88.06 257 ALA A C 1
ATOM 2047 O O . ALA A 1 257 ? -16.644 7.927 18.084 1.00 88.06 257 ALA A O 1
ATOM 2048 N N . GLU A 1 258 ? -14.506 7.997 18.748 1.00 86.69 258 GLU A N 1
ATOM 2049 C CA . GLU A 1 258 ? -14.729 7.247 19.981 1.00 86.69 258 GLU A CA 1
ATOM 2050 C C . GLU A 1 258 ? -15.657 8.006 20.947 1.00 86.69 258 GLU A C 1
ATOM 2052 O O . GLU A 1 258 ? -16.582 7.432 21.531 1.00 86.69 258 GLU A O 1
ATOM 2057 N N . GLY A 1 259 ? -15.454 9.317 21.096 1.00 87.56 259 GLY A N 1
ATOM 2058 C CA . GLY A 1 259 ? -16.315 10.179 21.900 1.00 87.56 259 GLY A CA 1
ATOM 2059 C C . GLY A 1 259 ? -17.767 10.204 21.410 1.00 87.56 259 GLY A C 1
ATOM 2060 O O . GLY A 1 259 ? -18.690 10.211 22.228 1.00 87.56 259 GLY A O 1
ATOM 2061 N N . GLU A 1 260 ? -17.993 10.188 20.096 1.00 88.00 260 GLU A N 1
ATOM 2062 C CA . GLU A 1 260 ? -19.327 10.079 19.493 1.00 88.00 260 GLU A CA 1
ATOM 2063 C C . GLU A 1 260 ? -19.958 8.707 19.738 1.00 88.00 260 GLU A C 1
ATOM 2065 O O . GLU A 1 260 ? -21.125 8.638 20.140 1.00 88.00 260 GLU A O 1
ATOM 2070 N N . ARG A 1 261 ? -19.182 7.626 19.584 1.00 85.81 261 ARG A N 1
ATOM 2071 C CA . ARG A 1 261 ? -19.608 6.251 19.886 1.00 85.81 261 ARG A CA 1
ATOM 2072 C C . ARG A 1 261 ? -20.051 6.107 21.338 1.00 85.81 261 ARG A C 1
ATOM 2074 O O . ARG A 1 261 ? -21.178 5.691 21.597 1.00 85.81 261 ARG A O 1
ATOM 2081 N N . ARG A 1 262 ? -19.220 6.533 22.294 1.00 84.88 262 ARG A N 1
ATOM 2082 C CA . ARG A 1 262 ? -19.522 6.464 23.739 1.00 84.88 262 ARG A CA 1
ATOM 2083 C C . ARG A 1 262 ? -20.761 7.279 24.134 1.00 84.88 262 ARG A C 1
ATOM 2085 O O . ARG A 1 262 ? -21.411 6.961 25.124 1.00 84.88 262 ARG A O 1
ATOM 2092 N N . ARG A 1 263 ? -21.106 8.320 23.368 1.00 88.81 263 ARG A N 1
ATOM 2093 C CA . ARG A 1 263 ? -22.315 9.144 23.563 1.00 88.81 263 ARG A CA 1
ATOM 2094 C C . ARG A 1 263 ? -23.544 8.623 22.808 1.00 88.81 263 ARG A C 1
ATOM 2096 O O . ARG A 1 263 ? -24.574 9.292 22.837 1.00 88.81 263 ARG A O 1
ATOM 2103 N N . GLY A 1 264 ? -23.440 7.490 22.108 1.00 83.94 264 GLY A N 1
ATOM 2104 C CA . GLY A 1 264 ? -24.525 6.925 21.300 1.00 83.94 264 GLY A CA 1
ATOM 2105 C C . GLY A 1 264 ? -24.888 7.761 20.069 1.00 83.94 264 GLY A C 1
ATOM 2106 O O . GLY A 1 264 ? -26.016 7.683 19.593 1.00 83.94 264 GLY A O 1
ATOM 2107 N N . ARG A 1 265 ? -23.966 8.605 19.584 1.00 85.94 265 ARG A N 1
ATOM 2108 C CA . ARG A 1 265 ? -24.160 9.447 18.388 1.00 85.94 265 ARG A CA 1
ATOM 2109 C C . ARG A 1 265 ? -23.601 8.819 17.114 1.00 85.94 265 ARG A C 1
ATOM 2111 O O . ARG A 1 265 ? -23.942 9.279 16.032 1.00 85.94 265 ARG A O 1
ATOM 2118 N N . SER A 1 266 ? -22.751 7.803 17.248 1.00 82.00 266 SER A N 1
ATOM 2119 C CA . SER A 1 266 ? -22.252 7.024 16.116 1.00 82.00 266 SER A CA 1
ATOM 2120 C C . SER A 1 266 ? -23.174 5.840 15.832 1.00 82.00 266 SER A C 1
ATOM 2122 O O . SER A 1 266 ? -23.641 5.178 16.759 1.00 82.00 266 SER A O 1
ATOM 2124 N N . HIS A 1 267 ? -23.396 5.559 14.550 1.00 82.38 267 HIS A N 1
ATOM 2125 C CA . HIS A 1 267 ? -24.072 4.348 14.079 1.00 82.38 267 HIS A CA 1
ATOM 2126 C C . HIS A 1 267 ? -23.101 3.174 13.859 1.00 82.38 267 HIS A C 1
ATOM 2128 O O . HIS A 1 267 ? -23.543 2.057 13.601 1.00 82.38 267 HIS A O 1
ATOM 2134 N N . GLN A 1 268 ? -21.790 3.419 13.950 1.00 84.06 268 GLN A N 1
ATOM 2135 C CA . GLN A 1 268 ? -20.751 2.430 13.673 1.00 84.06 268 GLN A CA 1
ATOM 2136 C C . GLN A 1 268 ? -20.411 1.620 14.930 1.00 84.06 268 GLN A C 1
ATOM 2138 O O . GLN A 1 268 ? -20.183 2.172 16.009 1.00 84.06 268 GLN A O 1
ATOM 2143 N N . ASN A 1 269 ? -20.347 0.297 14.762 1.00 84.94 269 ASN A N 1
ATOM 2144 C CA . ASN A 1 269 ? -20.069 -0.680 15.821 1.00 84.94 269 ASN A CA 1
ATOM 2145 C C . ASN A 1 269 ? -18.619 -1.185 15.768 1.00 84.94 269 ASN A C 1
ATOM 2147 O O . ASN A 1 269 ? -18.371 -2.368 15.972 1.00 84.94 269 ASN A O 1
ATOM 2151 N N . TYR A 1 270 ? -17.680 -0.312 15.420 1.00 87.00 270 TYR A N 1
ATOM 2152 C CA . TYR A 1 270 ? -16.249 -0.597 15.327 1.00 87.00 270 TYR A CA 1
ATOM 2153 C C . TYR A 1 270 ? -15.475 0.724 15.407 1.00 87.00 270 TYR A C 1
ATOM 2155 O O . TYR A 1 270 ? -16.066 1.797 15.245 1.00 87.00 270 TYR A O 1
ATOM 2163 N N . ASP A 1 271 ? -14.163 0.654 15.623 1.00 88.75 271 ASP A N 1
ATOM 2164 C CA . ASP A 1 271 ? -13.310 1.843 15.595 1.00 88.75 271 ASP A CA 1
ATOM 2165 C C . ASP A 1 271 ? -12.812 2.094 14.172 1.00 88.75 271 ASP A C 1
ATOM 2167 O O . ASP A 1 271 ? -12.189 1.237 13.551 1.00 88.75 271 ASP A O 1
ATOM 2171 N N . GLN A 1 272 ? -13.088 3.274 13.628 1.00 92.62 272 GLN A N 1
ATOM 2172 C CA . GLN A 1 272 ? -12.777 3.620 12.238 1.00 92.62 272 GLN A CA 1
ATOM 2173 C C . GLN A 1 272 ? -11.273 3.803 12.008 1.00 92.62 272 GLN A C 1
ATOM 2175 O O . GLN A 1 272 ? -10.787 3.670 10.887 1.00 92.62 272 GLN A O 1
ATOM 2180 N N . ILE A 1 273 ? -10.525 4.111 13.066 1.00 93.94 273 ILE A N 1
ATOM 2181 C CA . ILE A 1 273 ? -9.068 4.190 13.052 1.00 93.94 273 ILE A CA 1
ATOM 2182 C C . ILE A 1 273 ? -8.558 3.309 14.189 1.00 93.94 273 ILE A C 1
ATOM 2184 O O . ILE A 1 273 ? -8.901 3.525 15.349 1.00 93.94 273 ILE A O 1
ATOM 2188 N N . LEU A 1 274 ? -7.732 2.329 13.839 1.00 92.88 274 LEU A N 1
ATOM 2189 C CA . LEU A 1 274 ? -6.977 1.480 14.747 1.00 92.88 274 LEU A CA 1
ATOM 2190 C C . LEU A 1 274 ? -5.522 1.936 14.708 1.00 92.88 274 LEU A C 1
ATOM 2192 O O . LEU A 1 274 ? -4.940 2.039 13.627 1.00 92.88 274 LEU A O 1
ATOM 2196 N N . VAL A 1 275 ? -4.926 2.190 15.869 1.00 91.75 275 VAL A N 1
ATOM 2197 C CA . VAL A 1 275 ? -3.531 2.630 15.963 1.00 91.75 275 VAL A CA 1
ATOM 2198 C C . VAL A 1 275 ? -2.725 1.621 16.760 1.00 91.75 275 VAL A C 1
ATOM 2200 O O . VAL A 1 275 ? -2.876 1.491 17.971 1.00 91.75 275 VAL A O 1
ATOM 2203 N N . THR A 1 276 ? -1.822 0.931 16.077 1.00 90.06 276 THR A N 1
ATOM 2204 C CA . THR A 1 276 ? -0.772 0.145 16.712 1.00 90.06 276 THR A CA 1
ATOM 2205 C C . THR A 1 276 ? 0.457 1.022 16.867 1.00 90.06 276 THR A C 1
ATOM 2207 O O . THR A 1 276 ? 1.310 1.092 15.984 1.00 90.06 276 THR A O 1
ATOM 2210 N N . ASP A 1 277 ? 0.549 1.684 18.015 1.00 82.06 277 ASP A N 1
ATOM 2211 C CA . ASP A 1 277 ? 1.673 2.564 18.332 1.00 82.06 277 ASP A CA 1
ATOM 2212 C C . ASP A 1 277 ? 2.977 1.823 18.595 1.00 82.06 277 ASP A C 1
ATOM 2214 O O . ASP A 1 277 ? 4.034 2.435 18.476 1.00 82.06 277 ASP A O 1
ATOM 2218 N N . GLN A 1 278 ? 2.885 0.550 18.988 1.00 80.06 278 GLN A N 1
ATOM 2219 C CA . GLN A 1 278 ? 4.015 -0.275 19.378 1.00 80.06 278 GLN A CA 1
ATOM 2220 C C . GLN A 1 278 ? 3.993 -1.630 18.680 1.00 80.06 278 GLN A C 1
ATOM 2222 O O . GLN A 1 278 ? 3.607 -2.637 19.272 1.00 80.06 278 GLN A O 1
ATOM 2227 N N . LEU A 1 279 ? 4.383 -1.650 17.403 1.00 84.88 279 LEU A N 1
ATOM 2228 C CA . LEU A 1 279 ? 4.323 -2.878 16.614 1.00 84.88 279 LEU A CA 1
ATOM 2229 C C . LEU A 1 279 ? 5.331 -3.929 17.090 1.00 84.88 279 LEU A C 1
ATOM 2231 O O . LEU A 1 279 ? 4.977 -5.096 17.196 1.00 84.88 279 LEU A O 1
ATOM 2235 N N . ASN A 1 280 ? 6.560 -3.522 17.411 1.00 82.94 280 ASN A N 1
ATOM 2236 C CA . ASN A 1 280 ? 7.560 -4.405 18.010 1.00 82.94 280 ASN A CA 1
ATOM 2237 C C . ASN A 1 280 ? 7.580 -4.209 19.528 1.00 82.94 280 ASN A C 1
ATOM 2239 O O . ASN A 1 280 ? 7.774 -3.093 20.012 1.00 82.94 280 ASN A O 1
ATOM 2243 N N . LEU A 1 281 ? 7.397 -5.299 20.270 1.00 78.12 281 LEU A N 1
ATOM 2244 C CA . LEU A 1 281 ? 7.464 -5.336 21.731 1.00 78.12 281 LEU A CA 1
ATOM 2245 C C . LEU A 1 281 ? 8.750 -6.059 22.172 1.00 78.12 281 LEU A C 1
ATOM 2247 O O . LEU A 1 281 ? 9.279 -6.850 21.395 1.00 78.12 281 LEU A O 1
ATOM 2251 N N . PRO A 1 282 ? 9.233 -5.881 23.422 1.00 73.25 282 PRO A N 1
ATOM 2252 C CA . PRO A 1 282 ? 10.519 -6.427 23.886 1.00 73.25 282 PRO A CA 1
ATOM 2253 C C . PRO A 1 282 ? 10.750 -7.938 23.691 1.00 73.25 282 PRO A C 1
ATOM 2255 O O . PRO A 1 282 ? 11.886 -8.384 23.770 1.00 73.25 282 PRO A O 1
ATOM 2258 N N . ASN A 1 283 ? 9.699 -8.726 23.437 1.00 75.50 283 ASN A N 1
ATOM 2259 C CA . ASN A 1 283 ? 9.778 -10.169 23.172 1.00 75.50 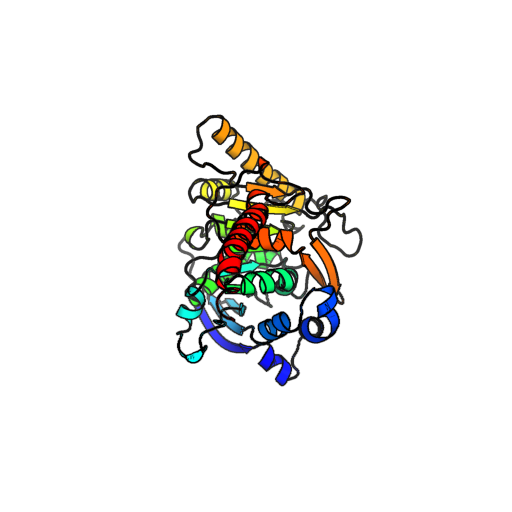283 ASN A CA 1
ATOM 2260 C C . ASN A 1 283 ? 8.998 -10.604 21.916 1.00 75.50 283 ASN A C 1
ATOM 2262 O O . ASN A 1 283 ? 8.790 -11.798 21.703 1.00 75.50 283 ASN A O 1
ATOM 2266 N N . VAL A 1 284 ? 8.503 -9.653 21.119 1.00 78.56 284 VAL A N 1
ATOM 2267 C CA . VAL A 1 284 ? 7.697 -9.919 19.922 1.00 78.56 284 VAL A CA 1
ATOM 2268 C C . VAL A 1 284 ? 8.170 -8.992 18.808 1.00 78.56 284 VAL A C 1
ATOM 2270 O O . VAL A 1 284 ? 7.864 -7.800 18.807 1.00 78.56 284 VAL A O 1
ATOM 2273 N N . GLU A 1 285 ? 8.909 -9.554 17.854 1.00 85.56 285 GLU A N 1
ATOM 2274 C CA . GLU A 1 285 ? 9.326 -8.858 16.638 1.00 85.56 285 GLU A CA 1
ATOM 2275 C C . GLU A 1 285 ? 8.303 -9.123 15.529 1.00 85.56 285 GLU A C 1
ATOM 2277 O O . GLU A 1 285 ? 8.193 -10.228 14.991 1.00 85.56 285 GLU A O 1
ATOM 2282 N N . ASN A 1 286 ? 7.510 -8.102 15.216 1.00 88.19 286 ASN A N 1
ATOM 2283 C CA . ASN A 1 286 ? 6.454 -8.177 14.216 1.00 88.19 286 ASN A CA 1
ATOM 2284 C C . ASN A 1 286 ? 6.901 -7.685 12.847 1.00 88.19 286 ASN A C 1
ATOM 2286 O O . ASN A 1 286 ? 6.391 -8.158 11.834 1.00 88.19 286 ASN A O 1
ATOM 2290 N N . VAL A 1 287 ? 7.854 -6.763 12.801 1.00 90.31 287 VAL A N 1
ATOM 2291 C CA . VAL A 1 287 ? 8.485 -6.321 11.562 1.00 90.31 287 VAL A CA 1
ATOM 2292 C C . VAL A 1 287 ? 9.980 -6.223 11.787 1.00 90.31 287 VAL A C 1
ATOM 2294 O O . VAL A 1 287 ? 10.417 -5.644 12.774 1.00 90.31 287 VAL A O 1
ATOM 2297 N N . GLN A 1 288 ? 10.747 -6.752 10.844 1.00 89.06 288 GLN A N 1
ATOM 2298 C CA . GLN A 1 288 ? 12.194 -6.634 10.803 1.00 89.06 288 GLN A CA 1
ATOM 2299 C C . GLN A 1 288 ? 12.592 -5.792 9.590 1.00 89.06 288 GLN A C 1
ATOM 2301 O O . GLN A 1 288 ? 12.136 -6.045 8.470 1.00 89.06 288 GLN A O 1
ATOM 2306 N N . ARG A 1 289 ? 13.464 -4.803 9.795 1.00 86.50 289 ARG A N 1
ATOM 2307 C CA . ARG A 1 289 ? 14.076 -4.041 8.702 1.00 86.50 289 ARG A CA 1
ATOM 2308 C C . ARG A 1 289 ? 15.288 -4.802 8.162 1.00 86.50 289 ARG A C 1
ATOM 2310 O O . ARG A 1 289 ? 16.189 -5.167 8.910 1.00 86.50 289 ARG A O 1
ATOM 2317 N N . VAL A 1 290 ? 15.328 -5.002 6.849 1.00 85.44 290 VAL A N 1
ATOM 2318 C CA . VAL A 1 290 ? 16.444 -5.623 6.127 1.00 85.44 290 VAL A CA 1
ATOM 2319 C C . VAL A 1 290 ? 16.939 -4.638 5.078 1.00 85.44 290 VAL A C 1
ATOM 2321 O O . VAL A 1 290 ? 16.194 -4.254 4.181 1.00 85.44 290 VAL A O 1
ATOM 2324 N N . VAL A 1 291 ? 18.200 -4.219 5.171 1.00 81.69 291 VAL A N 1
ATOM 2325 C CA . VAL A 1 291 ? 18.795 -3.294 4.198 1.00 81.69 291 VAL A CA 1
ATOM 2326 C C . VAL A 1 291 ? 19.543 -4.082 3.132 1.00 81.69 291 VAL A C 1
ATOM 2328 O O . VAL A 1 291 ? 20.495 -4.804 3.425 1.00 81.69 291 VAL A O 1
ATOM 2331 N N . ILE A 1 292 ? 19.124 -3.925 1.878 1.00 77.19 292 ILE A N 1
ATOM 2332 C CA . ILE A 1 292 ? 19.788 -4.516 0.717 1.00 77.19 292 ILE A CA 1
ATOM 2333 C C . ILE A 1 292 ? 20.391 -3.395 -0.117 1.00 77.19 292 ILE A C 1
ATOM 2335 O O . ILE A 1 292 ? 19.669 -2.570 -0.677 1.00 77.19 292 ILE A O 1
ATOM 2339 N N . SER A 1 293 ? 21.722 -3.383 -0.223 1.00 74.62 293 SER A N 1
ATOM 2340 C CA . SER A 1 293 ? 22.479 -2.282 -0.828 1.00 74.62 293 SER A CA 1
ATOM 2341 C C . SER A 1 293 ? 22.174 -0.957 -0.112 1.00 74.62 293 SER A C 1
ATOM 2343 O O . SER A 1 293 ? 22.728 -0.715 0.957 1.00 74.62 293 SER A O 1
ATOM 2345 N N . LYS A 1 294 ? 21.260 -0.136 -0.641 1.00 74.00 294 LYS A N 1
ATOM 2346 C CA . LYS A 1 294 ? 20.789 1.125 -0.035 1.00 74.00 294 LYS A CA 1
ATOM 2347 C C . LYS A 1 294 ? 19.282 1.152 0.219 1.00 74.00 294 LYS A C 1
ATOM 2349 O O . LYS A 1 294 ? 18.714 2.206 0.483 1.00 74.00 294 LYS A O 1
ATOM 2354 N N . MET A 1 295 ? 18.618 0.010 0.076 1.00 78.62 295 MET A N 1
ATOM 2355 C CA . MET A 1 295 ? 17.167 -0.067 0.085 1.00 78.62 295 MET A CA 1
ATOM 2356 C C . MET A 1 295 ? 16.661 -0.761 1.345 1.00 78.62 295 MET A C 1
ATOM 2358 O O . MET A 1 295 ? 16.975 -1.937 1.549 1.00 78.62 295 MET A O 1
ATOM 2362 N N . PRO A 1 296 ? 15.870 -0.069 2.179 1.00 82.75 296 PRO A N 1
ATOM 2363 C CA . PRO A 1 296 ? 15.209 -0.698 3.307 1.00 82.75 296 PRO A CA 1
ATOM 2364 C C . PRO A 1 296 ? 14.022 -1.524 2.807 1.00 82.75 296 PRO A C 1
ATOM 2366 O O . PRO A 1 296 ? 13.083 -0.990 2.216 1.00 82.75 296 PRO A O 1
ATOM 2369 N N . LEU A 1 297 ? 14.067 -2.826 3.058 1.00 87.06 297 LEU A N 1
ATOM 2370 C CA . LEU A 1 297 ? 12.947 -3.744 2.904 1.00 87.06 297 LEU A CA 1
ATOM 2371 C C . LEU A 1 297 ? 12.436 -4.160 4.282 1.00 87.06 297 LEU A C 1
ATOM 2373 O O . LEU A 1 297 ? 13.178 -4.135 5.264 1.00 87.06 297 LEU A O 1
ATOM 2377 N N . TYR A 1 298 ? 11.169 -4.555 4.352 1.00 89.12 298 TYR A N 1
ATOM 2378 C CA . TYR A 1 298 ? 10.513 -4.892 5.611 1.00 89.12 298 TYR A CA 1
ATOM 2379 C C . TYR A 1 298 ? 9.961 -6.311 5.555 1.00 89.12 298 TYR A C 1
ATOM 2381 O O . TYR A 1 298 ? 9.219 -6.677 4.641 1.00 89.12 298 TYR A O 1
ATOM 2389 N N . VAL A 1 299 ? 10.344 -7.113 6.544 1.00 91.38 299 VAL A N 1
ATOM 2390 C CA . VAL A 1 299 ? 9.955 -8.514 6.682 1.00 91.38 299 VAL A CA 1
ATOM 2391 C C . VAL A 1 299 ? 8.968 -8.614 7.828 1.00 91.38 299 VAL A C 1
ATOM 2393 O O . VAL A 1 299 ? 9.320 -8.395 8.984 1.00 91.38 299 VAL A O 1
ATOM 2396 N N . PHE A 1 300 ? 7.722 -8.935 7.503 1.00 93.25 300 PHE A N 1
ATOM 2397 C CA . PHE A 1 300 ? 6.645 -9.002 8.478 1.00 93.25 300 PHE A CA 1
ATOM 2398 C C . PHE A 1 300 ? 6.595 -10.407 9.093 1.00 93.25 300 PHE A C 1
ATOM 2400 O O . PHE A 1 300 ? 6.905 -11.416 8.447 1.00 93.25 300 PHE A O 1
ATOM 2407 N N . SER A 1 301 ? 6.223 -10.487 10.367 1.00 92.06 301 SER A N 1
ATOM 2408 C CA . SER A 1 301 ? 5.974 -11.748 11.053 1.00 92.06 301 SER A CA 1
ATOM 2409 C C . SER A 1 301 ? 4.733 -12.422 10.466 1.00 92.06 301 SER A C 1
ATOM 2411 O O . SER A 1 301 ? 3.795 -11.765 10.011 1.00 92.06 301 SER A O 1
ATOM 2413 N N . GLU A 1 302 ? 4.707 -13.753 10.469 1.00 90.88 302 GLU A N 1
ATOM 2414 C CA . GLU A 1 302 ? 3.550 -14.503 9.974 1.00 90.88 302 GLU A CA 1
ATOM 2415 C C . GLU A 1 302 ? 2.241 -14.163 10.717 1.00 90.88 302 GLU A C 1
ATOM 2417 O O . GLU A 1 302 ? 1.232 -13.980 10.035 1.00 90.88 302 GLU A O 1
ATOM 2422 N N . PRO A 1 303 ? 2.223 -13.984 12.058 1.00 90.00 303 PRO A N 1
ATOM 2423 C CA . PRO A 1 303 ? 1.025 -13.524 12.762 1.00 90.00 303 PRO A CA 1
ATOM 2424 C C . PRO A 1 303 ? 0.504 -12.174 12.259 1.00 90.00 303 PRO A C 1
ATOM 2426 O O . PRO A 1 303 ? -0.697 -12.020 12.044 1.00 90.00 303 PRO A O 1
ATOM 2429 N N . LEU A 1 304 ? 1.394 -11.204 12.024 1.00 92.44 304 LEU A N 1
ATOM 2430 C CA . LEU A 1 304 ? 0.995 -9.894 11.514 1.00 92.44 304 LEU A CA 1
ATOM 2431 C C . LEU A 1 304 ? 0.435 -9.997 10.090 1.00 92.44 304 LEU A C 1
ATOM 2433 O O . LEU A 1 304 ? -0.607 -9.417 9.794 1.00 92.44 304 LEU A O 1
ATOM 2437 N N . LEU A 1 305 ? 1.085 -10.773 9.223 1.00 93.94 305 LEU A N 1
ATOM 2438 C CA . LEU A 1 305 ? 0.622 -11.015 7.856 1.00 93.94 305 LEU A CA 1
ATOM 2439 C C . LEU A 1 305 ? -0.748 -11.692 7.814 1.00 93.94 305 LEU A C 1
ATOM 2441 O O . LEU A 1 305 ? -1.591 -11.329 6.990 1.00 93.94 305 LEU A O 1
ATOM 2445 N N . ASP A 1 306 ? -0.986 -12.652 8.707 1.00 91.88 306 ASP A N 1
ATOM 2446 C CA . ASP A 1 306 ? -2.284 -13.306 8.819 1.00 91.88 306 ASP A CA 1
ATOM 2447 C C . ASP A 1 306 ? -3.362 -12.324 9.287 1.00 91.88 306 ASP A C 1
ATOM 2449 O O . ASP A 1 306 ? -4.423 -12.218 8.665 1.00 91.88 306 ASP A O 1
ATOM 2453 N N . ALA A 1 307 ? -3.065 -11.530 10.320 1.00 92.00 307 ALA A N 1
ATOM 2454 C CA . ALA A 1 307 ? -3.967 -10.492 10.799 1.00 92.00 307 ALA A CA 1
ATOM 2455 C C . ALA A 1 307 ? -4.297 -9.466 9.701 1.00 92.00 307 ALA A C 1
ATOM 2457 O O . ALA A 1 307 ? -5.467 -9.149 9.495 1.00 92.00 307 ALA A O 1
ATOM 2458 N N . MET A 1 308 ? -3.300 -9.010 8.935 1.00 94.75 308 MET A N 1
ATOM 2459 C CA . MET A 1 308 ? -3.496 -8.108 7.793 1.00 94.75 308 MET A CA 1
ATOM 2460 C C . MET A 1 308 ? -4.352 -8.743 6.694 1.00 94.75 308 MET A C 1
ATOM 2462 O O . MET A 1 308 ? -5.303 -8.126 6.212 1.00 94.75 308 MET A O 1
ATOM 2466 N N . SER A 1 309 ? -4.059 -9.989 6.309 1.00 94.31 309 SER A N 1
ATOM 2467 C CA . SER A 1 309 ? -4.841 -10.722 5.306 1.00 94.31 309 SER A CA 1
ATOM 2468 C C . SER A 1 309 ? -6.313 -10.817 5.691 1.00 94.31 309 SER A C 1
ATOM 2470 O O . SER A 1 309 ? -7.186 -10.787 4.823 1.00 94.31 309 SER A O 1
ATOM 2472 N N . ARG A 1 310 ? -6.603 -10.968 6.981 1.00 90.81 310 ARG A N 1
ATOM 2473 C CA . ARG A 1 310 ? -7.972 -11.051 7.490 1.00 90.81 310 ARG A CA 1
ATOM 2474 C C . ARG A 1 310 ? -8.626 -9.696 7.592 1.00 90.81 310 ARG A C 1
ATOM 2476 O O . ARG A 1 310 ? -9.769 -9.583 7.179 1.00 90.81 310 ARG A O 1
ATOM 2483 N N . PHE A 1 311 ? -7.889 -8.686 8.033 1.00 93.62 311 PHE A N 1
ATOM 2484 C CA . PHE A 1 311 ? -8.352 -7.307 8.061 1.00 93.62 311 PHE A CA 1
ATOM 2485 C C . PHE A 1 311 ? -8.794 -6.830 6.667 1.00 93.62 311 PHE A C 1
ATOM 2487 O O . PHE A 1 311 ? -9.857 -6.231 6.517 1.00 93.62 311 PHE A O 1
ATOM 2494 N N . PHE A 1 312 ? -8.055 -7.184 5.609 1.00 94.44 312 PHE A N 1
ATOM 2495 C CA . PHE A 1 312 ? -8.480 -6.931 4.224 1.00 94.44 312 PHE A CA 1
ATOM 2496 C C . PHE A 1 312 ? -9.696 -7.762 3.779 1.00 94.44 312 PHE A C 1
ATOM 2498 O O . PHE A 1 312 ? -10.441 -7.376 2.869 1.00 94.44 312 PHE A O 1
ATOM 2505 N N . PHE A 1 313 ? -9.920 -8.915 4.410 1.00 90.81 313 PHE A N 1
ATOM 2506 C CA . PHE A 1 313 ? -11.015 -9.811 4.062 1.00 90.81 313 PHE A CA 1
ATOM 2507 C C . PHE A 1 313 ? -12.323 -9.391 4.729 1.00 90.81 313 PHE A C 1
ATOM 2509 O O . PHE A 1 313 ? -13.375 -9.424 4.085 1.00 90.81 313 PHE A O 1
ATOM 2516 N N . SER A 1 314 ? -12.252 -9.039 6.008 1.00 82.12 314 SER A N 1
ATOM 2517 C CA . SER A 1 314 ? -13.382 -8.730 6.869 1.00 82.12 314 SER A CA 1
ATOM 2518 C C . SER A 1 314 ? -13.953 -7.350 6.583 1.00 82.12 314 SER A C 1
ATOM 2520 O O . SER A 1 314 ? -13.225 -6.414 6.258 1.00 82.12 314 SER A O 1
ATOM 2522 N N . GLN A 1 315 ? -15.261 -7.215 6.775 1.00 83.50 315 GLN A N 1
ATOM 2523 C CA . GLN A 1 315 ? -15.858 -5.900 6.966 1.00 83.50 315 GLN A CA 1
ATOM 2524 C C . GLN A 1 315 ? -15.428 -5.313 8.322 1.00 83.50 315 GLN A C 1
ATOM 2526 O O . GLN A 1 315 ? -15.120 -6.080 9.247 1.00 83.50 315 GLN A O 1
ATOM 2531 N N . PRO A 1 316 ? -15.433 -3.978 8.457 1.00 83.50 316 PRO A N 1
ATOM 2532 C CA . PRO A 1 316 ? -15.141 -3.313 9.716 1.00 83.50 316 PRO A CA 1
ATOM 2533 C C . PRO A 1 316 ? -16.025 -3.818 10.854 1.00 83.50 316 PRO A C 1
ATOM 2535 O O . PRO A 1 316 ? -17.252 -3.794 10.787 1.00 83.50 316 PRO A O 1
ATOM 2538 N N . SER A 1 317 ? -15.380 -4.345 11.884 1.00 86.56 317 SER A N 1
ATOM 2539 C CA . SER A 1 317 ? -16.052 -4.953 13.044 1.00 86.56 317 SER A CA 1
ATOM 2540 C C . SER A 1 317 ? -15.161 -5.002 14.287 1.00 86.56 317 SER A C 1
ATOM 2542 O O . SER A 1 317 ? -15.518 -5.617 15.284 1.00 86.56 317 SER A O 1
ATOM 2544 N N . VAL A 1 318 ? -13.987 -4.375 14.209 1.00 83.75 318 VAL A N 1
ATOM 2545 C CA . VAL A 1 318 ? -12.914 -4.489 15.198 1.00 83.75 318 VAL A CA 1
ATOM 2546 C C . VAL A 1 318 ? -12.845 -3.237 16.057 1.00 83.75 318 VAL A C 1
ATOM 2548 O O . VAL A 1 318 ? -12.958 -2.126 15.529 1.00 83.75 318 VAL A O 1
ATOM 2551 N N . PHE A 1 319 ? -12.571 -3.422 17.344 1.00 84.50 319 PHE A N 1
ATOM 2552 C CA . PHE A 1 319 ? -12.246 -2.344 18.269 1.00 84.50 319 PHE A CA 1
ATOM 2553 C C . PHE A 1 319 ? -10.752 -2.312 18.598 1.00 84.50 319 PHE A C 1
ATOM 2555 O O . PHE A 1 319 ? -10.051 -3.321 18.548 1.00 84.50 319 PHE A O 1
ATOM 2562 N N . GLN A 1 320 ? -10.252 -1.142 18.980 1.00 82.56 320 GLN A N 1
ATOM 2563 C CA . GLN A 1 320 ? -8.883 -0.954 19.443 1.00 82.56 320 GLN A CA 1
ATOM 2564 C C . GLN A 1 320 ? -8.592 -1.773 20.707 1.00 82.56 320 GLN A C 1
ATOM 2566 O O . GLN A 1 320 ? -7.481 -2.282 20.860 1.00 82.56 320 GLN A O 1
ATOM 2571 N N . ASP A 1 321 ? -9.596 -1.954 21.566 1.00 82.44 321 ASP A N 1
ATOM 2572 C CA . ASP A 1 321 ? -9.511 -2.799 22.762 1.00 82.44 321 ASP A CA 1
ATOM 2573 C C . ASP A 1 321 ? -9.277 -4.287 22.421 1.00 82.44 321 ASP A C 1
ATOM 2575 O O . ASP A 1 321 ? -8.803 -5.041 23.269 1.00 82.44 321 ASP A O 1
ATOM 2579 N N . ASP A 1 322 ? -9.535 -4.706 21.174 1.00 81.88 322 ASP A N 1
ATOM 2580 C CA . ASP A 1 322 ? -9.257 -6.064 20.693 1.00 81.88 322 ASP A CA 1
ATOM 2581 C C . ASP A 1 322 ? -7.782 -6.260 20.290 1.00 81.88 322 ASP A C 1
ATOM 2583 O O . ASP A 1 322 ? -7.408 -7.341 19.827 1.00 81.88 322 ASP A O 1
ATOM 2587 N N . MET A 1 323 ? -6.917 -5.243 20.400 1.00 82.88 323 MET A N 1
ATOM 2588 C CA . MET A 1 323 ? -5.491 -5.397 20.100 1.00 82.88 323 MET A CA 1
ATOM 2589 C C . MET A 1 323 ? -4.741 -6.080 21.248 1.00 82.88 323 MET A C 1
ATOM 2591 O O . MET A 1 323 ? -4.763 -5.636 22.392 1.00 82.88 323 MET A O 1
ATOM 2595 N N . HIS A 1 324 ? -3.972 -7.113 20.924 1.00 80.25 324 HIS A N 1
ATOM 2596 C CA . HIS A 1 324 ? -3.107 -7.830 21.849 1.00 80.25 324 HIS A CA 1
ATOM 2597 C C . HIS A 1 324 ? -1.718 -7.988 21.226 1.00 80.25 324 HIS A C 1
ATOM 2599 O O . HIS A 1 324 ? -1.575 -8.341 20.056 1.00 80.25 324 HIS A O 1
ATOM 2605 N N . ASN A 1 325 ? -0.671 -7.691 21.998 1.00 77.31 325 ASN A N 1
ATOM 2606 C CA . ASN A 1 325 ? 0.715 -7.659 21.513 1.00 77.31 325 ASN A CA 1
ATOM 2607 C C . ASN A 1 325 ? 0.918 -6.805 20.240 1.00 77.31 325 ASN A C 1
ATOM 2609 O O . ASN A 1 325 ? 1.703 -7.164 19.363 1.00 77.31 325 ASN A O 1
ATOM 2613 N N . GLY A 1 326 ? 0.179 -5.697 20.122 1.00 73.94 326 GLY A N 1
ATOM 2614 C CA . GLY A 1 326 ? 0.248 -4.805 18.962 1.00 73.94 326 GLY A CA 1
ATOM 2615 C C . GLY A 1 326 ? -0.441 -5.339 17.699 1.00 73.94 326 GLY A C 1
ATOM 2616 O O . GLY A 1 326 ? -0.283 -4.762 16.633 1.00 73.94 326 GLY A O 1
ATOM 2617 N N . ILE A 1 327 ? -1.216 -6.421 17.778 1.00 85.06 327 ILE A N 1
ATOM 2618 C CA . ILE A 1 327 ? -1.954 -6.978 16.638 1.00 85.06 327 ILE A CA 1
ATOM 2619 C C . ILE A 1 327 ? -3.422 -7.126 17.021 1.00 85.06 327 ILE A C 1
ATOM 2621 O O . ILE A 1 327 ? -3.742 -7.387 18.173 1.00 85.06 327 ILE A O 1
ATOM 2625 N N . ILE A 1 328 ? -4.332 -6.992 16.061 1.00 83.25 328 ILE A N 1
ATOM 2626 C CA . ILE A 1 328 ? -5.757 -7.260 16.273 1.00 83.25 328 ILE A CA 1
ATOM 2627 C C . ILE A 1 328 ? -5.960 -8.746 16.638 1.00 83.25 328 ILE A C 1
ATOM 2629 O O . ILE A 1 328 ? -5.860 -9.623 15.775 1.00 83.25 328 ILE A O 1
ATOM 2633 N N . GLN A 1 329 ? -6.279 -9.041 17.901 1.00 75.31 329 GLN A N 1
ATOM 2634 C CA . GLN A 1 329 ? -6.396 -10.403 18.437 1.00 75.31 329 GLN A CA 1
ATOM 2635 C C . GLN A 1 329 ? -7.557 -11.170 17.802 1.00 75.31 329 GLN A C 1
ATOM 2637 O O . GLN A 1 329 ? -7.385 -12.321 17.405 1.00 75.31 329 GLN A O 1
ATOM 2642 N N . GLY A 1 330 ? -8.697 -10.503 17.588 1.00 66.88 330 GLY A N 1
ATOM 2643 C CA . GLY A 1 330 ? -9.848 -11.093 16.896 1.00 66.88 330 GLY A CA 1
ATOM 2644 C C . GLY A 1 330 ? -9.521 -11.592 15.480 1.00 66.88 330 GLY A C 1
ATOM 2645 O O . GLY A 1 330 ? -10.164 -12.516 14.981 1.00 66.88 330 GLY A O 1
ATOM 2646 N N . MET A 1 331 ? -8.473 -11.046 14.849 1.00 70.44 331 MET A N 1
ATOM 2647 C CA . MET A 1 331 ? -7.963 -11.545 13.571 1.00 70.44 331 MET A CA 1
ATOM 2648 C C . MET A 1 331 ? -7.013 -12.739 13.765 1.00 70.44 331 MET A C 1
ATOM 2650 O O . MET A 1 331 ? -7.044 -13.668 12.966 1.00 70.44 331 MET A O 1
ATOM 2654 N N . LEU A 1 332 ? -6.235 -12.797 14.845 1.00 65.69 332 LEU A N 1
ATOM 2655 C CA . LEU A 1 332 ? -5.357 -13.935 15.155 1.00 65.69 332 LEU A CA 1
ATOM 2656 C C . LEU A 1 332 ? -6.127 -15.195 15.613 1.00 65.69 332 LEU A C 1
ATOM 2658 O O . LEU A 1 332 ? -5.778 -16.320 15.239 1.00 65.69 332 LEU A O 1
ATOM 2662 N N . ASP A 1 333 ? -7.203 -15.028 16.385 1.00 65.12 333 ASP A N 1
ATOM 2663 C CA . ASP A 1 333 ? -7.892 -16.117 17.103 1.00 65.12 333 ASP A CA 1
ATOM 2664 C C . ASP A 1 333 ? -8.633 -17.121 16.217 1.00 65.12 333 ASP A C 1
ATOM 2666 O O . ASP A 1 333 ? -8.804 -18.293 16.572 1.00 65.12 333 ASP A O 1
ATOM 2670 N N . PHE A 1 334 ? -9.052 -16.714 15.023 1.00 54.66 334 PHE A N 1
ATOM 2671 C CA . PHE A 1 334 ? -9.843 -17.569 14.137 1.00 54.66 334 PHE A CA 1
ATOM 2672 C C . PHE A 1 334 ? -9.078 -18.826 13.676 1.00 54.66 334 PHE A C 1
ATOM 2674 O O . PHE A 1 334 ? -9.707 -19.813 13.296 1.00 54.66 334 PHE A O 1
ATOM 2681 N N . PHE A 1 335 ? -7.737 -18.860 13.737 1.00 47.50 335 PHE A N 1
ATOM 2682 C CA . PHE A 1 335 ? -6.989 -20.106 13.508 1.00 47.50 335 PHE A CA 1
ATOM 2683 C C . PHE A 1 335 ? -7.007 -21.059 14.700 1.00 47.50 335 PHE A C 1
ATOM 2685 O O . PHE A 1 335 ? -7.022 -22.267 14.479 1.00 47.50 335 PHE A O 1
ATOM 2692 N N . GLN A 1 336 ? -7.085 -20.574 15.939 1.00 52.38 336 GLN A N 1
ATOM 2693 C CA . GLN A 1 336 ? -7.181 -21.456 17.104 1.00 52.38 336 GLN A CA 1
ATOM 2694 C C . GLN A 1 336 ? -8.539 -22.173 17.138 1.00 52.38 336 GLN A C 1
ATOM 2696 O O . GLN A 1 336 ? -8.593 -23.384 17.357 1.00 52.38 336 GLN A O 1
ATOM 2701 N N . ALA A 1 337 ? -9.622 -21.468 16.795 1.00 52.75 337 ALA A N 1
ATOM 2702 C CA . ALA A 1 337 ? -10.957 -22.058 16.684 1.00 52.75 337 ALA A CA 1
ATOM 2703 C C . ALA A 1 337 ? -11.074 -23.038 15.500 1.00 52.75 337 ALA A C 1
ATOM 2705 O O . ALA A 1 337 ? -11.589 -24.147 15.657 1.00 52.75 337 ALA A O 1
ATOM 2706 N N . ARG A 1 338 ? -10.534 -22.683 14.324 1.00 47.53 338 ARG A N 1
ATOM 2707 C CA . ARG A 1 338 ? -10.643 -23.517 13.116 1.00 47.53 338 ARG A CA 1
ATOM 2708 C C . ARG A 1 338 ? -9.670 -24.697 13.102 1.00 47.53 338 ARG A C 1
ATOM 2710 O O . ARG A 1 338 ? -10.000 -25.738 12.536 1.00 47.53 338 ARG A O 1
ATOM 2717 N N . LEU A 1 339 ? -8.507 -24.590 13.754 1.00 48.72 339 LEU A N 1
ATOM 2718 C CA . LEU A 1 339 ? -7.655 -25.746 14.049 1.00 48.72 339 LEU A CA 1
ATOM 2719 C C . LEU A 1 339 ? -8.344 -26.661 15.060 1.00 48.72 339 LEU A C 1
ATOM 2721 O O . LEU A 1 339 ? -8.370 -27.861 14.827 1.00 48.72 339 LEU A O 1
ATOM 2725 N N . ALA A 1 340 ? -8.983 -26.135 16.110 1.00 51.62 340 ALA A N 1
ATOM 2726 C CA . ALA A 1 340 ? -9.748 -26.956 17.051 1.00 51.62 340 ALA A CA 1
ATOM 2727 C C . ALA A 1 340 ? -10.933 -27.684 16.382 1.00 51.62 340 ALA A C 1
ATOM 2729 O O . ALA A 1 340 ? -11.167 -28.859 16.673 1.00 51.62 340 ALA A O 1
ATOM 2730 N N . GLU A 1 341 ? -11.642 -27.039 15.450 1.00 49.66 341 GLU A N 1
ATOM 2731 C CA . GLU A 1 341 ? -12.685 -27.676 14.632 1.00 49.66 341 GLU A CA 1
ATOM 2732 C C . GLU A 1 341 ? -12.115 -28.690 13.641 1.00 49.66 341 GLU A C 1
ATOM 2734 O O . GLU A 1 341 ? -12.580 -29.823 13.606 1.00 49.66 341 GLU A O 1
ATOM 2739 N N . SER A 1 342 ? -11.066 -28.348 12.891 1.00 50.31 342 SER A N 1
ATOM 2740 C CA . SER A 1 342 ? -10.431 -29.272 11.939 1.00 50.31 342 SER A CA 1
ATOM 2741 C C . SER A 1 342 ? -9.849 -30.498 12.649 1.00 50.31 342 SER A C 1
ATOM 2743 O O . SER A 1 342 ? -9.932 -31.611 12.136 1.00 50.31 342 SER A O 1
ATOM 2745 N N . TRP A 1 343 ? -9.325 -30.330 13.867 1.00 48.47 343 TRP A N 1
ATOM 2746 C CA . TRP A 1 343 ? -8.813 -31.415 14.706 1.00 48.47 343 TRP A CA 1
ATOM 2747 C C . TRP A 1 343 ? -9.933 -32.246 15.346 1.00 48.47 343 TRP A C 1
ATOM 2749 O O . TRP A 1 343 ? -9.778 -33.460 15.491 1.00 48.47 343 TRP A O 1
ATOM 2759 N N . LYS A 1 344 ? -11.089 -31.640 15.664 1.00 51.62 344 LYS A N 1
ATOM 2760 C CA . LYS A 1 344 ? -12.318 -32.376 16.011 1.00 51.62 344 LYS A CA 1
ATOM 2761 C C . LYS A 1 344 ? -12.789 -33.225 14.832 1.00 51.62 344 LYS A C 1
ATOM 2763 O O . LYS A 1 344 ? -12.967 -34.423 15.021 1.00 51.62 344 LYS A O 1
ATOM 2768 N N . THR A 1 345 ? -12.871 -32.656 13.627 1.00 52.50 345 THR A N 1
ATOM 2769 C CA . THR A 1 345 ? -13.261 -33.361 12.394 1.00 52.50 345 THR A CA 1
ATOM 2770 C C . THR A 1 345 ? -12.301 -34.513 12.074 1.00 52.50 345 THR A C 1
ATOM 2772 O O . THR A 1 345 ? -12.741 -35.623 11.767 1.00 52.50 345 THR A O 1
ATOM 2775 N N . TYR A 1 346 ? -10.990 -34.303 12.243 1.00 47.34 346 TYR A N 1
ATOM 2776 C CA . TYR A 1 346 ? -9.962 -35.336 12.059 1.00 47.34 346 TYR A CA 1
ATOM 2777 C C . TYR A 1 346 ? -10.047 -36.460 13.110 1.00 47.34 346 TYR A C 1
ATOM 2779 O O . TYR A 1 346 ? -9.813 -37.629 12.796 1.00 47.34 346 TYR A O 1
ATOM 2787 N N . LYS A 1 347 ? -10.432 -36.145 14.357 1.00 51.97 347 LYS A N 1
ATOM 2788 C CA . LYS A 1 347 ? -10.692 -37.144 15.411 1.00 51.97 347 LYS A CA 1
ATOM 2789 C C . LYS A 1 347 ? -11.993 -37.917 15.195 1.00 51.97 347 LYS A C 1
ATOM 2791 O O . LYS A 1 347 ? -12.016 -39.097 15.519 1.00 51.97 347 LYS A O 1
ATOM 2796 N N . THR A 1 348 ? -13.034 -37.313 14.623 1.00 54.41 348 THR A N 1
ATOM 2797 C CA . THR A 1 348 ? -14.280 -38.017 14.255 1.00 54.41 348 THR A CA 1
ATOM 2798 C C . THR A 1 348 ? -14.149 -38.887 13.005 1.00 54.41 348 THR A C 1
ATOM 2800 O O . THR A 1 348 ? -14.899 -39.845 12.871 1.00 54.41 348 THR A O 1
ATOM 2803 N N . LEU A 1 349 ? -13.191 -38.610 12.113 1.00 45.53 349 LEU A N 1
ATOM 2804 C CA . LEU A 1 349 ? -12.940 -39.429 10.916 1.00 45.53 349 LEU A CA 1
ATOM 2805 C C . LEU A 1 349 ? -11.971 -40.601 11.162 1.00 45.53 349 LEU A C 1
ATOM 2807 O O . LEU A 1 349 ? -11.961 -41.564 10.396 1.00 45.53 349 LEU A O 1
ATOM 2811 N N . ARG A 1 350 ? -11.187 -40.578 12.250 1.00 42.25 350 ARG A N 1
ATOM 2812 C CA . ARG A 1 350 ? -10.257 -41.668 12.603 1.00 42.25 350 ARG A CA 1
ATOM 2813 C C . ARG A 1 350 ? -10.898 -43.013 12.996 1.00 42.25 350 ARG A C 1
ATOM 2815 O O . ARG A 1 350 ? -10.290 -44.023 12.655 1.00 42.25 350 ARG A O 1
ATOM 2822 N N . PRO A 1 351 ? -12.083 -43.104 13.634 1.00 46.50 351 PRO A N 1
ATOM 2823 C CA . PRO A 1 351 ? -12.687 -44.398 13.955 1.00 46.50 351 PRO A CA 1
ATOM 2824 C C . PRO A 1 351 ? -13.225 -45.138 12.721 1.00 46.50 351 PRO A C 1
ATOM 2826 O O . PRO A 1 351 ? -13.441 -46.342 12.786 1.00 46.50 351 PRO A O 1
ATOM 2829 N N . CYS A 1 352 ? -13.430 -44.449 11.591 1.00 43.38 352 CYS A N 1
ATOM 2830 C CA . CYS A 1 352 ? -14.002 -45.062 10.387 1.00 43.38 352 CYS A CA 1
ATOM 2831 C C . CYS A 1 352 ? -12.955 -45.710 9.465 1.00 43.38 352 CYS A C 1
ATOM 2833 O O . CYS A 1 352 ? -13.317 -46.512 8.611 1.00 43.38 352 CYS A O 1
ATOM 2835 N N . LEU A 1 353 ? -11.661 -45.410 9.635 1.00 41.09 353 LEU A N 1
ATOM 2836 C CA . LEU A 1 353 ? -10.596 -45.939 8.768 1.00 41.09 353 LEU A CA 1
ATOM 2837 C C . LEU A 1 353 ? -9.868 -47.164 9.344 1.00 41.09 353 LEU A C 1
ATOM 2839 O O . LEU A 1 353 ? -9.111 -47.806 8.623 1.00 41.09 353 LEU A O 1
ATOM 2843 N N . SER A 1 354 ? -10.126 -47.541 10.600 1.00 41.19 354 SER A N 1
ATOM 2844 C CA . SER A 1 354 ? -9.584 -48.769 11.202 1.00 41.19 354 SER A CA 1
ATOM 2845 C C . SER A 1 354 ? -10.517 -49.985 11.109 1.00 41.19 354 SER A C 1
ATOM 2847 O O . SER A 1 354 ? -10.176 -51.031 11.645 1.00 41.19 354 SER A O 1
ATOM 2849 N N . CYS A 1 355 ? -11.672 -49.876 10.438 1.00 41.41 355 CYS A N 1
ATOM 2850 C CA . CYS A 1 355 ? -12.572 -51.013 10.161 1.00 41.41 355 CYS A CA 1
ATOM 2851 C C . CYS A 1 355 ? -12.565 -51.473 8.688 1.00 41.41 355 CYS A C 1
ATOM 2853 O O . CYS A 1 355 ? -13.352 -52.337 8.326 1.00 41.41 355 CYS A O 1
ATOM 2855 N N . ALA A 1 356 ? -11.698 -50.916 7.832 1.00 42.91 356 ALA A N 1
ATOM 2856 C CA . ALA A 1 356 ? -11.612 -51.289 6.410 1.00 42.91 356 ALA A CA 1
ATOM 2857 C C . ALA A 1 356 ? -10.453 -52.253 6.079 1.00 42.91 356 ALA A C 1
ATOM 2859 O O . ALA A 1 356 ? -10.212 -52.544 4.912 1.00 42.91 356 ALA A O 1
ATOM 2860 N N . TYR A 1 357 ? -9.745 -52.752 7.094 1.00 42.12 357 TYR A N 1
ATOM 2861 C CA . TYR A 1 357 ? -8.733 -53.801 6.958 1.00 42.12 357 TYR A CA 1
ATOM 2862 C C . TYR A 1 357 ? -8.892 -54.815 8.089 1.00 42.12 357 TYR A C 1
ATOM 2864 O O . TYR A 1 357 ? -8.103 -54.812 9.030 1.00 42.12 357 TYR A O 1
ATOM 2872 N N . LEU A 1 358 ? -9.932 -55.643 8.001 1.00 39.62 358 LEU A N 1
ATOM 2873 C CA . LEU A 1 358 ? -9.969 -57.005 8.537 1.00 39.62 358 LEU A CA 1
ATOM 2874 C C . LEU A 1 358 ? -10.882 -57.849 7.649 1.00 39.62 358 LEU A C 1
ATOM 2876 O O . LEU A 1 358 ? -12.020 -57.391 7.396 1.00 39.62 358 LEU A O 1
#

pLDDT: mean 83.22, std 14.74, range [34.56, 98.31]

Foldseek 3Di:
DPPDAWDKDWDDKDFLLRCVVVVNDDPVLCCCQPPCCVVQVNDPVLSVLNRRWMWIWMWTDDVPDIFIKIKTKSQDDPPDDRPPDDQLVSLVPAAEEEEAAAAQQFQDRRQQCSSLQSLLVVLGYMYMYMDTNVCRNPLVSCLVCVLSRVVNVCVVSNQQAHAYEYEESRVLSVLVCLLPPVRRYDQEYEYELYWDPLVDLARPDDLVSSLVSLQPVNHAYEYHYEDDQCPPQDDRGCPRSTNVRVCVSVVVSQVVQVVCVVVVNGPDQERRYAYLNYLDDPVDDQWDWDADPNDTHIHGDPLQSQLVSVSSVDRGNYYNVCDDSSGRVVSNCVCVVVVVVVVVVVVVCVVVVVVPPD

Secondary structure (DSSP, 8-state):
--PPPPEEEEEEEEEHHHHHHTT---HHHHIIIIISTTTTT--HHHHHHHHT-EEEEEEEEETTEEEEEEEEEE---SSS-GGGS-HHHHTTSSEEEEEE---SS-S-GGGGGHHHHHHHHHTTEEEEEEE-TTTTT-HHHHHHHHHHHHHHHHHHTT---EEEEEETHHHHHHHHHHHH-GGGEEEEEEEES----TT-SS-SS-HHHHHHHHHHTT-EEEEE---S--TTTT---TTSHHHHHHHHHHHHHHHHHHHHHHTT----SS-SEEEES-SSBTTB--EEEEEETTEEEEEE-HHHHHHHHHHHHSPS---GGGEETTEEHHHHTHHHHHHHHHHHHHHHHGGGSSSS--